Protein AF-A0A166LUN1-F1 (afdb_monomer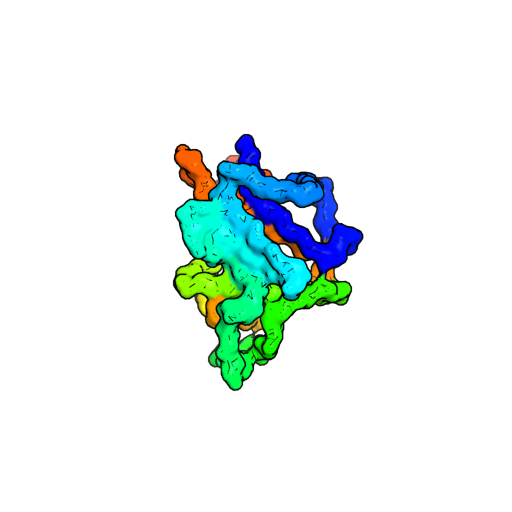_lite)

Secondary structure (DSSP, 8-state):
----PEEEE-S-TTSSPPPTTTS--PPPPTT-PPPTT-SEEEEEEETTEEEEEEESSS--EEEE--GGGS---SS----S-TTS-----S----EEETTEEEEEEE--TT------SS-B-TT-SS--SS-------------BT-S----BTTEEEEEESSS--EEEE-----TTT---HHHHHGGGSPPPPPPGGGGS------------

Organism: NCBI:txid1759441

Radius of gyration: 20.81 Å; chains: 1; bounding box: 64×57×52 Å

InterPro domains:
  IPR011013 Galactose mutarotase-like domain superfamily [SSF74650] (27-172)

Sequence (212 aa):
MSSRNTLVTFPPFDRGRALESLVPRPTPSKNSKLPSSADLEFNYQNAPVVFWITHEQGSDVLFDIRPANFPTYASPYVSSEVSSNNFAIPSQKPIFENLYLQLAAILQANESIFILGACISSSGLRLNSSYTMAMWTRDIGDPIDGTTPSRLDDVMQYRINGGTLDMYFYSGVTSGKGGTAITQYVSIGTPALPLYCSLVFHFYGATEPTRS

Foldseek 3Di:
DDLQKDKDWDDPPPPADDDCVVFPDDDDDPPDARPPPDQKHWAFDVVVGWIWIDGPVDPDTAKGQDPVPDDDDPDFDDDPDPPAPRPRDNDQDFDDDQQKTKHKIFADPPDWDADDAQAAEPVPRTDDQFADADRDDDPDDHDHSVPHGGHHGGMDMDIGGHDMDIDIDHPLDDVPDNGGSVNSVCVSPPDDDDDPVVVDDDDDDDDDPPDD

pLDDT: mean 71.3, std 14.42, range [31.05, 94.0]

Structure (mmCIF, N/CA/C/O backbone):
data_AF-A0A166LUN1-F1
#
_entry.id   AF-A0A166LUN1-F1
#
loop_
_atom_site.group_PDB
_atom_site.id
_atom_site.type_symbol
_atom_site.label_atom_id
_atom_site.label_alt_id
_atom_site.label_comp_id
_atom_site.label_asym_id
_atom_site.label_entity_id
_atom_site.label_seq_id
_atom_site.pdbx_PDB_ins_code
_atom_site.Cartn_x
_atom_site.Cartn_y
_atom_site.Cartn_z
_atom_site.occupancy
_atom_site.B_iso_or_equiv
_atom_site.auth_seq_id
_atom_site.auth_comp_id
_atom_site.auth_asym_id
_atom_site.auth_atom_id
_atom_site.pdbx_PDB_model_num
ATOM 1 N N . MET A 1 1 ? -9.237 19.353 9.148 1.00 31.05 1 MET A N 1
ATOM 2 C CA . MET A 1 1 ? -9.891 18.180 8.529 1.00 31.05 1 MET A CA 1
ATOM 3 C C . MET A 1 1 ? -9.282 16.952 9.175 1.00 31.05 1 MET A C 1
ATOM 5 O O . MET A 1 1 ? -8.099 16.733 8.985 1.00 31.05 1 MET A O 1
ATOM 9 N N . SER A 1 2 ? -10.025 16.236 10.019 1.00 31.14 2 SER A N 1
ATOM 10 C CA . SER A 1 2 ? -9.529 14.988 10.614 1.00 31.14 2 SER A CA 1
ATOM 11 C C . SER A 1 2 ? -9.707 13.881 9.576 1.00 31.14 2 SER A C 1
ATOM 13 O O . SER A 1 2 ? -10.849 13.559 9.242 1.00 31.14 2 SER A O 1
ATOM 15 N N . SER A 1 3 ? -8.615 13.392 8.982 1.00 39.28 3 SER A N 1
ATOM 16 C CA . SER A 1 3 ? -8.658 12.235 8.086 1.00 39.28 3 SER A CA 1
ATOM 17 C C . SER A 1 3 ? -8.896 10.983 8.934 1.00 39.28 3 SER A C 1
ATOM 19 O O . SER A 1 3 ? -8.127 10.645 9.834 1.00 39.28 3 SER A O 1
ATOM 21 N N . ARG A 1 4 ? -10.055 10.356 8.722 1.00 54.91 4 ARG A N 1
ATOM 22 C CA . ARG A 1 4 ? -10.541 9.199 9.482 1.00 54.91 4 ARG A CA 1
ATOM 23 C C . ARG A 1 4 ? -9.987 7.930 8.844 1.00 54.91 4 ARG A C 1
ATOM 25 O O . ARG A 1 4 ? -10.688 7.244 8.111 1.00 54.91 4 ARG A O 1
ATOM 32 N N . ASN A 1 5 ? -8.703 7.685 9.073 1.00 53.81 5 ASN A N 1
ATOM 33 C CA . ASN A 1 5 ? -7.976 6.576 8.464 1.00 53.81 5 ASN A CA 1
ATOM 34 C C . ASN A 1 5 ? -7.981 5.369 9.404 1.00 53.81 5 ASN A C 1
ATOM 36 O O . ASN A 1 5 ? -7.816 5.527 10.615 1.00 53.81 5 ASN A O 1
ATOM 40 N N . THR A 1 6 ? -8.094 4.167 8.843 1.00 56.56 6 THR A N 1
ATOM 41 C CA . THR A 1 6 ? -7.876 2.925 9.596 1.00 56.56 6 THR A CA 1
ATOM 42 C C . THR A 1 6 ? -6.417 2.519 9.450 1.00 56.56 6 THR A C 1
ATOM 44 O O . THR A 1 6 ? -5.973 2.293 8.325 1.00 56.56 6 THR A O 1
ATOM 47 N N . LEU A 1 7 ? -5.683 2.434 10.563 1.00 59.25 7 LEU A N 1
ATOM 48 C CA . LEU A 1 7 ? -4.324 1.891 10.609 1.00 59.25 7 LEU A CA 1
ATOM 49 C C . LEU A 1 7 ? -4.372 0.460 11.140 1.00 59.25 7 LEU A C 1
ATOM 51 O O . LEU A 1 7 ? -4.834 0.228 12.257 1.00 59.25 7 LEU A O 1
ATOM 55 N N . VAL A 1 8 ? -3.839 -0.478 10.362 1.00 60.78 8 VAL A N 1
ATOM 56 C CA . VAL A 1 8 ? -3.651 -1.867 10.785 1.00 60.78 8 VAL A CA 1
ATOM 57 C C . VAL A 1 8 ? -2.158 -2.165 10.804 1.00 60.78 8 VAL A C 1
ATOM 59 O O . VAL A 1 8 ? -1.482 -2.028 9.786 1.00 60.78 8 VAL A O 1
ATOM 62 N N . THR A 1 9 ? -1.652 -2.569 11.969 1.00 59.34 9 THR A N 1
ATOM 63 C CA . THR A 1 9 ? -0.256 -2.970 12.165 1.00 59.34 9 THR A CA 1
ATOM 64 C C . THR A 1 9 ? -0.186 -4.445 12.545 1.00 59.34 9 THR A C 1
ATOM 66 O O . THR A 1 9 ? -0.863 -4.871 13.483 1.00 59.34 9 THR A O 1
ATOM 69 N N . PHE A 1 10 ? 0.748 -5.176 11.931 1.00 60.19 10 PHE A N 1
ATOM 70 C CA . PHE A 1 10 ? 1.119 -6.537 12.335 1.00 60.19 10 PHE A CA 1
ATOM 71 C C . PHE A 1 10 ? 2.511 -6.606 12.999 1.00 60.19 10 PHE A C 1
ATOM 73 O O . PHE A 1 10 ? 3.396 -5.834 12.631 1.00 60.19 10 PHE A O 1
ATOM 80 N N . PRO A 1 11 ? 2.740 -7.519 13.965 1.00 54.25 11 PRO A N 1
ATOM 81 C CA . PRO A 1 11 ? 4.072 -7.788 14.516 1.00 54.25 11 PRO A CA 1
ATOM 82 C C . PRO A 1 11 ? 5.066 -8.292 13.447 1.00 54.25 11 PRO A C 1
ATOM 84 O O . PRO A 1 11 ? 4.632 -8.885 12.460 1.00 54.25 11 PRO A O 1
ATOM 87 N N . PRO A 1 12 ? 6.394 -8.151 13.665 1.00 50.19 12 PRO A N 1
ATOM 88 C CA . PRO A 1 12 ? 7.049 -7.637 14.871 1.00 50.19 12 PRO A CA 1
ATOM 89 C C . PRO A 1 12 ? 7.058 -6.100 14.938 1.00 50.19 12 PRO A C 1
ATOM 91 O O . PRO A 1 12 ? 7.379 -5.408 13.976 1.00 50.19 12 PRO A O 1
ATOM 94 N N . PHE A 1 13 ? 6.697 -5.575 16.112 1.00 54.12 13 PHE A N 1
ATOM 95 C CA . PHE A 1 13 ? 6.274 -4.183 16.300 1.00 54.12 13 PHE A CA 1
ATOM 96 C C . PHE A 1 13 ? 7.398 -3.129 16.324 1.00 54.12 13 PHE A C 1
ATOM 98 O O . PHE A 1 13 ? 7.079 -1.950 16.196 1.00 54.12 13 PHE A O 1
ATOM 105 N N . ASP A 1 14 ? 8.674 -3.529 16.412 1.00 53.69 14 ASP A N 1
ATOM 106 C CA . ASP A 1 14 ? 9.783 -2.609 16.748 1.00 53.69 14 ASP A CA 1
ATOM 107 C C . ASP A 1 14 ? 11.019 -2.679 15.833 1.00 53.69 14 ASP A C 1
ATOM 109 O O . ASP A 1 14 ? 12.048 -2.075 16.133 1.00 53.69 14 ASP A O 1
ATOM 113 N N . ARG A 1 15 ? 10.978 -3.401 14.705 1.00 56.44 15 ARG A N 1
ATOM 114 C CA . ARG A 1 15 ? 12.134 -3.468 13.790 1.00 56.44 15 ARG A CA 1
ATOM 115 C C . ARG A 1 15 ? 11.791 -2.926 12.409 1.00 56.44 15 ARG A C 1
ATOM 117 O O . ARG A 1 15 ? 11.086 -3.569 11.645 1.00 56.44 15 ARG A O 1
ATOM 124 N N . GLY A 1 16 ? 12.350 -1.759 12.084 1.00 61.50 16 GLY A N 1
ATOM 125 C CA . GLY A 1 16 ? 12.339 -1.205 10.726 1.00 61.50 16 GLY A CA 1
ATOM 126 C C . GLY A 1 16 ? 11.109 -0.376 10.347 1.00 61.50 16 GLY A C 1
ATOM 127 O O . GLY A 1 16 ? 10.854 -0.207 9.157 1.00 61.50 16 GLY A O 1
ATOM 128 N N . ARG A 1 17 ? 10.348 0.158 11.313 1.00 73.06 17 ARG A N 1
ATOM 129 C CA . ARG A 1 17 ? 9.345 1.194 11.013 1.00 73.06 17 ARG A CA 1
ATOM 130 C C . ARG A 1 17 ? 10.014 2.480 10.529 1.00 73.06 17 ARG A C 1
ATOM 132 O O . ARG A 1 17 ? 11.078 2.855 11.022 1.00 73.06 17 ARG A O 1
ATOM 139 N N . ALA A 1 18 ? 9.351 3.174 9.605 1.00 74.12 18 ALA A N 1
ATOM 140 C CA . ALA A 1 18 ? 9.746 4.521 9.207 1.00 74.12 18 ALA A CA 1
ATOM 141 C C . ALA A 1 18 ? 9.726 5.464 10.422 1.00 74.12 18 ALA A C 1
ATOM 143 O O . ALA A 1 18 ? 8.834 5.376 11.266 1.00 74.12 18 ALA A O 1
ATOM 144 N N . LEU A 1 19 ? 10.717 6.354 10.503 1.00 78.88 19 LEU A N 1
ATOM 145 C CA . LEU A 1 19 ? 10.815 7.325 11.590 1.00 78.88 19 LEU A CA 1
ATOM 146 C C . LEU A 1 19 ? 9.673 8.341 11.509 1.00 78.88 19 LEU A C 1
ATOM 148 O O . LEU A 1 19 ? 9.435 8.932 10.456 1.00 78.88 19 LEU A O 1
ATOM 152 N N . GLU A 1 20 ? 9.046 8.608 12.652 1.00 79.38 20 GLU A N 1
ATOM 153 C CA . GLU A 1 20 ? 7.950 9.576 12.797 1.00 79.38 20 GLU A CA 1
ATOM 154 C C . GLU A 1 20 ? 8.349 10.997 12.361 1.00 79.38 20 GLU A C 1
ATOM 156 O O . GLU A 1 20 ? 7.537 11.756 11.844 1.00 79.38 20 GLU A O 1
ATOM 161 N N . SER A 1 21 ? 9.629 11.353 12.517 1.00 82.62 21 SER A N 1
ATOM 162 C CA . SER A 1 21 ? 10.168 12.640 12.062 1.00 82.62 21 SER A CA 1
ATOM 163 C C . SER A 1 21 ? 10.226 12.780 10.540 1.00 82.62 21 SER A C 1
ATOM 165 O O . SER A 1 21 ? 10.235 13.900 10.038 1.00 82.62 21 SER A O 1
ATOM 167 N N . LEU A 1 22 ? 10.298 11.664 9.810 1.00 81.62 22 LEU A N 1
ATOM 168 C CA . LEU A 1 22 ? 10.353 11.644 8.348 1.00 81.62 22 LEU A CA 1
ATOM 169 C C . LEU A 1 22 ? 8.965 11.466 7.738 1.00 81.62 22 LEU A C 1
ATOM 171 O O . LEU A 1 22 ? 8.679 12.029 6.685 1.00 81.62 22 LEU A O 1
ATOM 175 N N . VAL A 1 23 ? 8.110 10.682 8.395 1.00 79.44 23 VAL A N 1
ATOM 176 C CA . VAL A 1 23 ? 6.733 10.437 7.968 1.00 79.44 23 VAL A CA 1
ATOM 177 C C . VAL A 1 23 ? 5.823 10.586 9.188 1.00 79.44 23 VAL A C 1
ATOM 179 O O . VAL A 1 23 ? 5.576 9.588 9.866 1.00 79.44 23 VAL A O 1
ATOM 182 N N . PRO A 1 24 ? 5.334 11.808 9.478 1.00 74.75 24 PRO A N 1
ATOM 183 C CA . PRO A 1 24 ? 4.389 12.039 10.563 1.00 74.75 24 PRO A CA 1
ATOM 184 C C . PRO A 1 24 ? 3.104 11.240 10.340 1.00 74.75 24 PRO A C 1
ATOM 186 O O . PRO A 1 24 ? 2.529 11.249 9.248 1.00 74.75 24 PRO A O 1
ATOM 189 N N . ARG A 1 25 ? 2.643 10.533 11.368 1.00 72.94 25 ARG A N 1
ATOM 190 C CA . ARG A 1 25 ? 1.538 9.579 11.309 1.00 72.94 25 ARG A CA 1
ATOM 191 C C . ARG A 1 25 ? 0.623 9.725 12.526 1.00 72.94 25 ARG A C 1
ATOM 193 O O . ARG A 1 25 ? 1.041 10.138 13.605 1.00 72.94 25 ARG A O 1
ATOM 200 N N . PRO A 1 26 ? -0.660 9.350 12.396 1.00 67.62 26 PRO A N 1
ATOM 201 C CA . PRO A 1 26 ? -1.532 9.241 13.556 1.00 67.62 26 PRO A CA 1
ATOM 202 C C . PRO A 1 26 ? -0.956 8.240 14.562 1.00 67.62 26 PRO A C 1
ATOM 204 O O . PRO A 1 26 ? -0.641 7.104 14.203 1.00 67.62 26 PRO A O 1
ATOM 207 N N . THR A 1 27 ? -0.837 8.648 15.825 1.00 65.00 27 THR A N 1
ATOM 208 C CA . THR A 1 27 ? -0.346 7.766 16.885 1.00 65.00 27 THR A CA 1
ATOM 209 C C . THR A 1 27 ? -1.332 6.609 17.084 1.00 65.00 27 THR A C 1
ATOM 211 O O . THR A 1 27 ? -2.522 6.868 17.308 1.00 65.00 27 THR A O 1
ATOM 214 N N . PRO A 1 28 ? -0.886 5.339 17.028 1.00 58.41 28 PRO A N 1
ATOM 215 C CA . PRO A 1 28 ? -1.768 4.204 17.257 1.00 58.41 28 PRO A CA 1
ATOM 216 C C . PRO A 1 28 ? -2.355 4.286 18.667 1.00 58.41 28 PRO A C 1
ATOM 218 O O . PRO A 1 28 ? -1.625 4.289 19.659 1.00 58.41 28 PRO A O 1
ATOM 221 N N . SER A 1 29 ? -3.679 4.340 18.782 1.00 57.50 29 SER A N 1
ATOM 222 C CA . SER A 1 29 ? -4.347 4.145 20.070 1.00 57.50 29 SER A CA 1
ATOM 223 C C . SER A 1 29 ? -4.600 2.653 20.261 1.00 57.50 29 SER A C 1
ATOM 225 O O . SER A 1 29 ? -5.089 1.976 19.358 1.00 57.50 29 SER A O 1
ATOM 227 N N . LYS A 1 30 ? -4.244 2.113 21.433 1.00 53.88 30 LYS A N 1
ATOM 228 C CA . LYS A 1 30 ? -4.520 0.707 21.754 1.00 53.88 30 LYS A CA 1
ATOM 229 C C . LYS A 1 30 ? -6.030 0.464 21.665 1.00 53.88 30 LYS A C 1
ATOM 231 O O . LYS A 1 30 ? -6.786 1.087 22.405 1.00 53.88 30 LYS A O 1
ATOM 236 N N . ASN A 1 31 ? -6.443 -0.461 20.798 1.00 54.41 31 ASN A N 1
ATOM 237 C CA . ASN A 1 31 ? -7.827 -0.929 20.654 1.00 54.41 31 ASN A CA 1
ATOM 238 C C . ASN A 1 31 ? -8.854 0.165 20.317 1.00 54.41 31 ASN A C 1
ATOM 240 O O . ASN A 1 31 ? -10.011 0.068 20.737 1.00 54.41 31 ASN A O 1
ATOM 244 N N . SER A 1 32 ? -8.469 1.208 19.580 1.00 58.72 32 SER A N 1
ATOM 245 C CA . SER A 1 32 ? -9.458 2.166 19.093 1.00 58.72 32 SER A CA 1
ATOM 246 C C . SER A 1 32 ? -10.363 1.497 18.070 1.00 58.72 32 SER A C 1
ATOM 248 O O . SER A 1 32 ? -9.955 1.136 16.968 1.00 58.72 32 SER A O 1
ATOM 250 N N . LYS A 1 33 ? -11.633 1.334 18.443 1.00 62.44 33 LYS A N 1
ATOM 251 C CA . LYS A 1 33 ? -12.682 1.144 17.450 1.00 62.44 33 LYS A CA 1
ATOM 252 C C . LYS A 1 33 ? -12.699 2.369 16.543 1.00 62.44 33 LYS A C 1
ATOM 254 O O . LYS A 1 33 ? -12.479 3.491 17.012 1.00 62.44 33 LYS A O 1
ATOM 259 N N . LEU A 1 34 ? -12.981 2.148 15.262 1.00 69.00 34 LEU A N 1
ATOM 260 C CA . LEU A 1 34 ? -13.286 3.248 14.361 1.00 69.00 34 LEU A CA 1
ATOM 261 C C . LEU A 1 34 ? -14.445 4.069 14.949 1.00 69.00 34 LEU A C 1
ATOM 263 O O . LEU A 1 34 ? -15.323 3.507 15.614 1.00 69.00 34 LEU A O 1
ATOM 267 N N . PRO A 1 35 ? -14.435 5.403 14.784 1.00 69.88 35 PRO A N 1
ATOM 268 C CA . PRO A 1 35 ? -15.545 6.223 15.245 1.00 69.88 35 PRO A CA 1
ATOM 269 C C . PRO A 1 35 ? -16.835 5.759 14.560 1.00 69.88 35 PRO A C 1
ATOM 271 O O . PRO A 1 35 ? -16.798 5.375 13.397 1.00 69.88 35 PRO A O 1
ATOM 274 N N . SER A 1 36 ? -17.983 5.883 15.232 1.00 68.75 36 SER A N 1
ATOM 275 C CA . SER A 1 36 ? -19.324 5.498 14.733 1.00 68.75 36 SER A CA 1
ATOM 276 C C . SER A 1 36 ? -19.839 6.328 13.541 1.00 68.75 36 SER A C 1
ATOM 278 O O . SER A 1 36 ? -21.034 6.480 13.340 1.00 68.75 36 SER A O 1
ATOM 280 N N . SER A 1 37 ? -18.938 7.022 12.862 1.00 72.69 37 SER A N 1
ATOM 281 C CA . SER A 1 37 ? -19.187 7.866 11.697 1.00 72.69 37 SER A CA 1
ATOM 282 C C . SER A 1 37 ? -18.148 7.583 10.607 1.00 72.69 37 SER A C 1
ATOM 284 O O . SER A 1 37 ? -17.881 8.440 9.764 1.00 72.69 37 SER A O 1
ATOM 286 N N . ALA A 1 38 ? -17.449 6.453 10.715 1.00 75.62 38 ALA A N 1
ATOM 287 C CA . ALA A 1 38 ? -16.502 5.986 9.726 1.00 75.62 38 ALA A CA 1
ATOM 288 C C . ALA A 1 38 ? -17.255 5.134 8.711 1.00 75.62 38 ALA A C 1
ATOM 290 O O . ALA A 1 38 ? -17.875 4.152 9.086 1.00 75.62 38 ALA A O 1
ATOM 291 N N . ASP A 1 39 ? -17.099 5.447 7.427 1.00 81.38 39 ASP A N 1
ATOM 292 C CA . ASP A 1 39 ? -17.749 4.693 6.349 1.00 81.38 39 ASP A CA 1
ATOM 293 C C . ASP A 1 39 ? -17.150 3.287 6.140 1.00 81.38 39 ASP A C 1
ATOM 295 O O . ASP A 1 39 ? -17.559 2.585 5.215 1.00 81.38 39 ASP A O 1
ATOM 299 N N . LEU A 1 40 ? -16.155 2.899 6.946 1.00 85.31 40 LEU A N 1
ATOM 300 C CA . LEU A 1 40 ? -15.445 1.625 6.892 1.00 85.31 40 LEU A CA 1
ATOM 301 C C . LEU A 1 40 ? -15.595 0.880 8.213 1.00 85.31 40 LEU A C 1
ATOM 303 O O . LEU A 1 40 ? -15.526 1.480 9.286 1.00 85.31 40 LEU A O 1
ATOM 307 N N . GLU A 1 41 ? -15.665 -0.441 8.123 1.00 85.25 41 GLU A N 1
ATOM 308 C CA . GLU A 1 41 ? -15.647 -1.343 9.264 1.00 85.25 41 GLU A CA 1
ATOM 309 C C . GLU A 1 41 ? -14.440 -2.285 9.176 1.00 85.25 41 GLU A C 1
ATOM 311 O O . GLU A 1 41 ? -14.170 -2.909 8.145 1.00 85.25 41 GLU A O 1
ATOM 316 N N . PHE A 1 42 ? -13.691 -2.371 10.278 1.00 86.06 42 PHE A N 1
ATOM 317 C CA . PHE A 1 42 ? -12.565 -3.287 10.426 1.00 86.06 42 PHE A CA 1
ATOM 318 C C . PHE A 1 42 ? -13.016 -4.545 11.160 1.00 86.06 42 PHE A C 1
ATOM 320 O O . PHE A 1 42 ? -13.420 -4.485 12.323 1.00 86.06 42 PHE A O 1
ATOM 327 N N . ASN A 1 43 ? -12.872 -5.688 10.500 1.00 87.50 43 ASN A N 1
ATOM 328 C CA . ASN A 1 43 ? -13.213 -6.988 11.048 1.00 87.50 43 ASN A CA 1
ATOM 329 C C . ASN A 1 43 ? -11.956 -7.838 11.231 1.00 87.50 43 ASN A C 1
ATOM 331 O O . ASN A 1 43 ? -11.069 -7.827 10.380 1.00 87.50 43 ASN A O 1
ATOM 335 N N . TYR A 1 44 ? -11.883 -8.606 12.318 1.00 87.12 44 TYR A N 1
ATOM 336 C CA . TYR A 1 44 ? -10.699 -9.389 12.665 1.00 87.12 44 TYR A CA 1
ATOM 337 C C . TYR A 1 44 ? -11.043 -10.669 13.424 1.00 87.12 44 TYR A C 1
ATOM 339 O O . TYR A 1 44 ? -11.934 -10.692 14.273 1.00 87.12 44 TYR A O 1
ATOM 347 N N . GLN A 1 45 ? -10.264 -11.715 13.165 1.00 86.81 45 GLN A N 1
ATOM 348 C CA . GLN A 1 45 ? -10.270 -12.971 13.901 1.00 86.81 45 GLN A CA 1
ATOM 349 C C . GLN A 1 45 ? -8.825 -13.364 14.237 1.00 86.81 45 GLN A C 1
ATOM 351 O O . GLN A 1 45 ? -7.926 -13.244 13.410 1.00 86.81 45 GLN A O 1
ATOM 356 N N . ASN A 1 46 ? -8.600 -13.827 15.471 1.00 80.44 46 ASN A N 1
ATOM 357 C CA . ASN A 1 46 ? -7.258 -14.123 15.989 1.00 80.44 46 ASN A CA 1
ATOM 358 C C . ASN A 1 46 ? -6.787 -15.566 15.708 1.00 80.44 46 ASN A C 1
ATOM 360 O O . ASN A 1 46 ? -5.593 -15.844 15.709 1.00 80.44 46 ASN A O 1
ATOM 364 N N . ALA A 1 47 ? -7.707 -16.504 15.464 1.00 82.88 47 ALA A N 1
ATOM 365 C CA . ALA A 1 47 ? -7.379 -17.916 15.258 1.00 82.88 47 ALA A CA 1
ATOM 366 C C . ALA A 1 47 ? -8.250 -18.541 14.148 1.00 82.88 47 ALA A C 1
ATOM 368 O O . ALA A 1 47 ? -9.396 -18.906 14.423 1.00 82.88 47 ALA A O 1
ATOM 369 N N . PRO A 1 48 ? -7.746 -18.675 12.903 1.00 82.56 48 PRO A N 1
ATOM 370 C CA . PRO A 1 48 ? -6.475 -18.135 12.396 1.00 82.56 48 PRO A CA 1
ATOM 371 C C . PRO A 1 48 ? -6.473 -16.598 12.349 1.00 82.56 48 PRO A C 1
ATOM 373 O O . PRO A 1 48 ? -7.538 -15.987 12.356 1.00 82.56 48 PRO A O 1
ATOM 376 N N . VAL A 1 49 ? -5.284 -15.987 12.285 1.00 81.44 49 VAL A N 1
ATOM 377 C CA . VAL A 1 49 ? -5.127 -14.531 12.121 1.00 81.44 49 VAL A CA 1
ATOM 378 C C . VAL A 1 49 ? -5.610 -14.129 10.729 1.00 81.44 49 VAL A C 1
ATOM 380 O O . VAL A 1 49 ? -4.920 -14.363 9.738 1.00 81.44 49 VAL A O 1
ATOM 383 N N . VAL A 1 50 ? -6.798 -13.534 10.659 1.00 87.75 50 VAL A N 1
ATOM 384 C CA . VAL A 1 50 ? -7.403 -13.004 9.430 1.00 87.75 50 VAL A CA 1
ATOM 385 C C . VAL A 1 50 ? -8.118 -11.688 9.725 1.00 87.75 50 VAL A C 1
ATOM 387 O O . VAL A 1 50 ? -8.578 -11.460 10.843 1.00 87.75 50 VAL A O 1
ATOM 390 N N . PHE A 1 51 ? -8.223 -10.815 8.727 1.00 88.69 51 PHE A N 1
ATOM 391 C CA . PHE A 1 51 ? -8.989 -9.575 8.820 1.00 88.69 51 PHE A CA 1
ATOM 392 C C . PHE A 1 51 ? -9.624 -9.227 7.475 1.00 88.69 51 PHE A C 1
ATOM 394 O O . PHE A 1 51 ? -9.222 -9.742 6.431 1.00 88.69 51 PHE A O 1
ATOM 401 N N . TRP A 1 52 ? -10.638 -8.377 7.500 1.00 90.69 52 TRP A N 1
ATOM 402 C CA . TRP A 1 52 ? -11.252 -7.856 6.287 1.00 90.69 52 TRP A CA 1
ATOM 403 C C . TRP A 1 52 ? -11.853 -6.476 6.542 1.00 90.69 52 TRP A C 1
ATOM 405 O O . TRP A 1 52 ? -12.163 -6.116 7.681 1.00 90.69 52 TRP A O 1
ATOM 415 N N . ILE A 1 53 ? -11.982 -5.697 5.473 1.00 89.19 53 ILE A N 1
ATOM 416 C CA . ILE A 1 53 ? -12.538 -4.345 5.491 1.00 89.19 53 ILE A CA 1
ATOM 417 C C . ILE A 1 53 ? -13.837 -4.347 4.699 1.00 89.19 53 ILE A C 1
ATOM 419 O O . ILE A 1 53 ? -13.859 -4.805 3.556 1.00 89.19 53 ILE A O 1
ATOM 423 N N . THR A 1 54 ? -14.898 -3.812 5.288 1.00 87.56 54 THR A N 1
ATOM 424 C CA . THR A 1 54 ? -16.193 -3.608 4.628 1.00 87.56 54 THR A CA 1
ATOM 425 C C . THR A 1 54 ? -16.574 -2.137 4.637 1.00 87.56 54 THR A C 1
ATOM 427 O O . THR A 1 54 ? -16.051 -1.353 5.432 1.00 87.56 54 THR A O 1
ATOM 430 N N . HIS A 1 55 ? -17.492 -1.752 3.754 1.00 82.62 55 HIS A N 1
ATOM 431 C CA . HIS A 1 55 ? -18.206 -0.488 3.914 1.00 82.62 55 HIS A CA 1
ATOM 432 C C . HIS A 1 55 ? -19.188 -0.576 5.099 1.00 82.62 55 HIS A C 1
ATOM 434 O O . HIS A 1 55 ? -19.795 -1.614 5.322 1.00 82.62 55 HIS A O 1
ATOM 440 N N . GLU A 1 56 ? -19.383 0.512 5.850 1.00 73.75 56 GLU A N 1
ATOM 441 C CA . GLU A 1 56 ? -20.362 0.560 6.956 1.00 73.75 56 GLU A CA 1
ATOM 442 C C . GLU A 1 56 ? -21.810 0.488 6.428 1.00 73.75 56 GLU A C 1
ATOM 444 O O . GLU A 1 56 ? -22.672 -0.151 7.025 1.00 73.75 56 GLU A O 1
ATOM 449 N N . GLN A 1 57 ? -22.085 1.130 5.284 1.00 66.25 57 GLN A N 1
ATOM 450 C CA . GLN A 1 57 ? -23.432 1.216 4.697 1.00 66.25 57 GLN A CA 1
ATOM 451 C C . GLN A 1 57 ? -23.745 0.127 3.660 1.00 66.25 57 GLN A C 1
ATOM 453 O O . GLN A 1 57 ? -24.876 0.053 3.180 1.00 66.25 57 GLN A O 1
ATOM 458 N N . GLY A 1 58 ? -22.768 -0.704 3.292 1.00 64.75 58 GLY A N 1
ATOM 459 C CA . GLY A 1 58 ? -22.902 -1.707 2.237 1.00 64.75 58 GLY A CA 1
ATOM 460 C C . GLY A 1 58 ? -22.254 -3.025 2.636 1.00 64.75 58 GLY A C 1
ATOM 461 O O . GLY A 1 58 ? -21.267 -3.044 3.357 1.00 64.75 58 GLY A O 1
ATOM 462 N N . SER A 1 59 ? -22.780 -4.143 2.139 1.00 68.88 59 SER A N 1
ATOM 463 C CA . SER A 1 59 ? -22.203 -5.477 2.369 1.00 68.88 59 SER A CA 1
ATOM 464 C C . SER A 1 59 ? -20.905 -5.738 1.589 1.00 68.88 59 SER A C 1
ATOM 466 O O . SER A 1 59 ? -20.416 -6.867 1.573 1.00 68.88 59 SER A O 1
ATOM 468 N N . ASP A 1 60 ? -20.365 -4.724 0.914 1.00 82.62 60 ASP A N 1
ATOM 469 C CA . ASP A 1 60 ? -19.233 -4.864 0.009 1.00 82.62 60 ASP A CA 1
ATOM 470 C C . ASP A 1 60 ? -17.925 -4.992 0.792 1.00 82.62 60 ASP A C 1
ATOM 472 O O . ASP A 1 60 ? -17.601 -4.179 1.665 1.00 82.62 60 ASP A O 1
ATOM 476 N N . VAL A 1 61 ? -17.160 -6.031 0.461 1.00 87.44 61 VAL A N 1
ATOM 477 C CA . VAL A 1 61 ? -15.866 -6.327 1.079 1.00 87.44 61 VAL A CA 1
ATOM 478 C C . VAL A 1 61 ? -14.763 -5.719 0.222 1.00 87.44 61 VAL A C 1
ATOM 480 O O . VAL A 1 61 ? -14.539 -6.164 -0.896 1.00 87.44 61 VAL A O 1
ATOM 483 N N . LEU A 1 62 ? -14.073 -4.710 0.745 1.00 85.81 62 LEU A N 1
ATOM 484 C CA . LEU A 1 62 ? -13.049 -3.946 0.019 1.00 85.81 62 LEU A CA 1
ATOM 485 C C . LEU A 1 62 ? -11.654 -4.572 0.109 1.00 85.81 62 LEU A C 1
ATOM 487 O O . LEU A 1 62 ? -10.773 -4.275 -0.691 1.00 85.81 62 LEU A O 1
ATOM 491 N N . PHE A 1 63 ? -11.419 -5.377 1.143 1.00 88.62 63 PHE A N 1
ATOM 492 C CA . PHE A 1 63 ? -10.150 -6.054 1.361 1.00 88.62 63 PHE A CA 1
ATOM 493 C C . PHE A 1 63 ? -10.401 -7.300 2.195 1.00 88.62 63 PHE A C 1
ATOM 495 O O . PHE A 1 63 ? -10.957 -7.192 3.286 1.00 88.62 63 PHE A O 1
ATOM 502 N N . ASP A 1 64 ? -9.999 -8.471 1.710 1.00 88.88 64 ASP A N 1
ATOM 503 C CA . ASP A 1 64 ? -10.270 -9.740 2.386 1.00 88.88 64 ASP A CA 1
ATOM 504 C C . ASP A 1 64 ? -9.064 -10.670 2.333 1.00 88.88 64 ASP A C 1
ATOM 506 O O . ASP A 1 64 ? -8.587 -11.003 1.250 1.00 88.88 64 ASP A O 1
ATOM 510 N N . ILE A 1 65 ? -8.595 -11.118 3.500 1.00 88.06 65 ILE A N 1
ATOM 511 C CA . ILE A 1 65 ? -7.498 -12.089 3.606 1.00 88.06 65 ILE A CA 1
ATOM 512 C C . ILE A 1 65 ? -7.958 -13.463 4.114 1.00 88.06 65 ILE A C 1
ATOM 514 O O . ILE A 1 65 ? -7.132 -14.278 4.531 1.00 88.06 65 ILE A O 1
ATOM 518 N N . ARG A 1 66 ? -9.268 -13.740 4.139 1.00 88.12 66 ARG A N 1
ATOM 519 C CA . ARG A 1 66 ? -9.811 -15.021 4.614 1.00 88.12 66 ARG A CA 1
ATOM 520 C C . ARG A 1 66 ? -9.479 -16.153 3.630 1.00 88.12 66 ARG A C 1
ATOM 522 O O . ARG A 1 66 ? -9.969 -16.129 2.503 1.00 88.12 66 ARG A O 1
ATOM 529 N N . PRO A 1 67 ? -8.747 -17.206 4.059 1.00 81.50 67 PRO A N 1
ATOM 530 C CA . PRO A 1 67 ? -8.328 -18.317 3.196 1.00 81.50 67 PRO A CA 1
ATOM 531 C C . PRO A 1 67 ? -9.470 -19.009 2.442 1.00 81.50 67 PRO A C 1
ATOM 533 O O . PRO A 1 67 ? -9.278 -19.456 1.319 1.00 81.50 67 PRO A O 1
ATOM 536 N N . ALA A 1 68 ? -10.654 -19.092 3.056 1.00 82.38 68 ALA A N 1
ATOM 537 C CA . ALA A 1 68 ? -11.819 -19.768 2.484 1.00 82.38 68 ALA A CA 1
ATOM 538 C C . ALA A 1 68 ? -12.389 -19.074 1.237 1.00 82.38 68 ALA A C 1
ATOM 540 O O . ALA A 1 68 ? -13.091 -19.716 0.463 1.00 82.38 68 ALA A O 1
ATOM 541 N N . ASN A 1 69 ? -12.097 -17.785 1.055 1.00 82.50 69 ASN A N 1
ATOM 542 C CA . ASN A 1 69 ? -12.641 -16.987 -0.039 1.00 82.50 69 ASN A CA 1
ATOM 543 C C . ASN A 1 69 ? -11.682 -16.902 -1.233 1.00 82.50 69 ASN A C 1
ATOM 545 O O . ASN A 1 69 ? -12.051 -16.360 -2.272 1.00 82.50 69 ASN A O 1
ATOM 549 N N . PHE A 1 70 ? -10.451 -17.407 -1.103 1.00 78.56 70 PHE A N 1
ATOM 550 C CA . PHE A 1 70 ? -9.515 -17.369 -2.216 1.00 78.56 70 PHE A CA 1
ATOM 551 C C . PHE A 1 70 ? -9.883 -18.398 -3.289 1.00 78.56 70 PHE A C 1
ATOM 553 O O . PHE A 1 70 ? -10.297 -19.514 -2.957 1.00 78.56 70 PHE A O 1
ATOM 560 N N . PRO A 1 71 ? -9.643 -18.082 -4.573 1.00 71.50 71 PRO A N 1
ATOM 561 C CA . PRO A 1 71 ? -9.758 -19.064 -5.637 1.00 71.50 71 PRO A CA 1
ATOM 562 C C . PRO A 1 71 ? -8.809 -20.243 -5.386 1.00 71.50 71 PRO A C 1
ATOM 564 O O . PRO A 1 71 ? -7.599 -20.064 -5.211 1.00 71.50 71 PRO A O 1
ATOM 567 N N . THR A 1 72 ? -9.346 -21.464 -5.382 1.00 64.69 72 THR A N 1
ATOM 568 C CA . THR A 1 72 ? -8.541 -22.689 -5.354 1.00 64.69 72 THR A CA 1
ATOM 569 C C . THR A 1 72 ? -8.121 -23.056 -6.769 1.00 64.69 72 THR A C 1
ATOM 571 O O . THR A 1 72 ? -8.951 -23.450 -7.588 1.00 64.69 72 THR A O 1
ATOM 574 N N . TYR A 1 73 ? -6.825 -22.969 -7.053 1.00 59.75 73 TYR A N 1
ATOM 575 C CA . TYR A 1 73 ? -6.273 -23.377 -8.340 1.00 59.75 73 TYR A CA 1
ATOM 576 C C . TYR A 1 73 ? -5.900 -24.864 -8.306 1.00 59.75 73 TYR A C 1
ATOM 578 O O . TYR A 1 73 ? -5.051 -25.282 -7.521 1.00 59.75 73 TYR A O 1
ATOM 586 N N . ALA A 1 74 ? -6.526 -25.674 -9.167 1.00 51.00 74 ALA A N 1
ATOM 587 C CA . ALA A 1 74 ? -6.229 -27.108 -9.291 1.00 51.00 74 ALA A CA 1
ATOM 588 C C . ALA A 1 74 ? -4.853 -27.389 -9.927 1.00 51.00 74 ALA A C 1
ATOM 590 O O . ALA A 1 74 ? -4.356 -28.513 -9.896 1.00 51.00 74 ALA A O 1
ATOM 591 N N . SER A 1 75 ? -4.232 -26.379 -10.536 1.00 51.84 75 SER A N 1
ATOM 592 C CA . SER A 1 75 ? -2.904 -26.449 -11.141 1.00 51.84 75 SER A CA 1
ATOM 593 C C . SER A 1 75 ? -2.166 -25.129 -10.913 1.00 51.84 75 SER A C 1
ATOM 595 O O . SER A 1 75 ? -2.817 -24.087 -10.828 1.00 51.84 75 SER A O 1
ATOM 597 N N . PRO A 1 76 ? -0.827 -25.150 -10.789 1.00 54.00 76 PRO A N 1
ATOM 598 C CA . PRO A 1 76 ? -0.029 -23.934 -10.686 1.00 54.00 76 PRO A CA 1
ATOM 599 C C . PRO A 1 76 ? -0.362 -22.979 -11.840 1.00 54.00 76 PRO A C 1
ATOM 601 O O . PRO A 1 76 ? -0.379 -23.403 -12.992 1.00 54.00 76 PRO A O 1
ATOM 604 N N . TYR A 1 77 ? -0.642 -21.706 -11.539 1.00 51.69 77 TYR A N 1
ATOM 605 C CA . TYR A 1 77 ? -0.885 -20.702 -12.576 1.00 51.69 77 TYR A CA 1
ATOM 606 C C . TYR A 1 77 ? 0.376 -20.515 -13.420 1.00 51.69 77 TYR A C 1
ATOM 608 O O . TYR A 1 77 ? 1.440 -20.156 -12.906 1.00 51.69 77 TYR A O 1
ATOM 616 N N . VAL A 1 78 ? 0.242 -20.780 -14.715 1.00 49.22 78 VAL A N 1
ATOM 617 C CA . VAL A 1 78 ? 1.284 -20.593 -15.719 1.00 49.22 78 VAL A CA 1
ATOM 618 C C . VAL A 1 78 ? 0.862 -19.371 -16.523 1.00 49.22 78 VAL A C 1
ATOM 620 O O . VAL A 1 78 ? -0.045 -19.468 -17.346 1.00 49.22 78 VAL A O 1
ATOM 623 N N . SER A 1 79 ? 1.469 -18.212 -16.263 1.00 49.00 79 SER A N 1
ATOM 624 C CA . SER A 1 79 ? 1.261 -17.048 -17.122 1.00 49.00 79 SER A CA 1
ATOM 625 C C . SER A 1 79 ? 1.800 -17.367 -18.524 1.00 49.00 79 SER A C 1
ATOM 627 O O . SER A 1 79 ? 2.831 -18.034 -18.673 1.00 49.00 79 SER A O 1
ATOM 629 N N . SER A 1 80 ? 1.086 -16.917 -19.556 1.00 45.59 80 SER A N 1
ATOM 630 C CA . SER A 1 80 ? 1.466 -17.084 -20.962 1.00 45.59 80 SER A CA 1
ATOM 631 C C . SER A 1 80 ? 2.567 -16.116 -21.416 1.00 45.59 80 SER A C 1
ATOM 633 O O . SER A 1 80 ? 2.943 -16.137 -22.587 1.00 45.59 80 SER A O 1
ATOM 635 N N . GLU A 1 81 ? 3.079 -15.253 -20.531 1.00 45.81 81 GLU A N 1
ATOM 636 C CA . GLU A 1 81 ? 4.089 -14.261 -20.891 1.00 45.81 81 GLU A CA 1
ATOM 637 C C . GLU A 1 81 ? 5.511 -14.812 -20.745 1.00 45.81 81 GLU A C 1
ATOM 639 O O . GLU A 1 81 ? 5.995 -15.109 -19.652 1.00 45.81 81 GLU A O 1
ATOM 644 N N . VAL A 1 82 ? 6.196 -14.902 -21.887 1.00 39.28 82 VAL A N 1
ATOM 645 C CA . VAL A 1 82 ? 7.509 -15.539 -22.104 1.00 39.28 82 VAL A CA 1
ATOM 646 C C . VAL A 1 82 ? 8.664 -14.866 -21.330 1.00 39.28 82 VAL A C 1
ATOM 648 O O . VAL A 1 82 ? 9.776 -15.386 -21.305 1.00 39.28 82 VAL A O 1
ATOM 651 N N . SER A 1 83 ? 8.425 -13.729 -20.669 1.00 45.97 83 SER A N 1
ATOM 652 C CA . SER A 1 83 ? 9.397 -13.023 -19.818 1.00 45.97 83 SER A CA 1
ATOM 653 C C . SER A 1 83 ? 9.196 -13.260 -18.315 1.00 45.97 83 SER A C 1
ATOM 655 O O . SER A 1 83 ? 10.046 -12.874 -17.510 1.00 45.97 83 SER A O 1
ATOM 657 N N . SER A 1 84 ? 8.096 -13.894 -17.905 1.00 47.25 84 SER A N 1
ATOM 658 C CA . SER A 1 84 ? 7.753 -14.056 -16.495 1.00 47.25 84 SER A CA 1
ATOM 659 C C . SER A 1 84 ? 8.225 -15.409 -15.956 1.00 47.25 84 SER A C 1
ATOM 661 O O . SER A 1 84 ? 7.836 -16.480 -16.421 1.00 47.25 84 SER A O 1
ATOM 663 N N . ASN A 1 85 ? 9.076 -15.375 -14.928 1.00 39.94 85 ASN A N 1
ATOM 664 C CA . ASN A 1 85 ? 9.294 -16.545 -14.086 1.00 39.94 85 ASN A CA 1
ATOM 665 C C . ASN A 1 85 ? 7.966 -16.835 -13.375 1.00 39.94 85 ASN A C 1
ATOM 667 O O . ASN A 1 85 ? 7.621 -16.159 -12.406 1.00 39.94 85 ASN A O 1
ATOM 671 N N . ASN A 1 86 ? 7.207 -17.800 -13.897 1.00 44.59 86 ASN A N 1
ATOM 672 C CA . ASN A 1 86 ? 5.914 -18.224 -13.371 1.00 44.59 86 ASN A CA 1
ATOM 673 C C . ASN A 1 86 ? 6.054 -18.742 -11.939 1.00 44.59 86 ASN A C 1
ATOM 675 O O . ASN A 1 86 ? 6.292 -19.924 -11.697 1.00 44.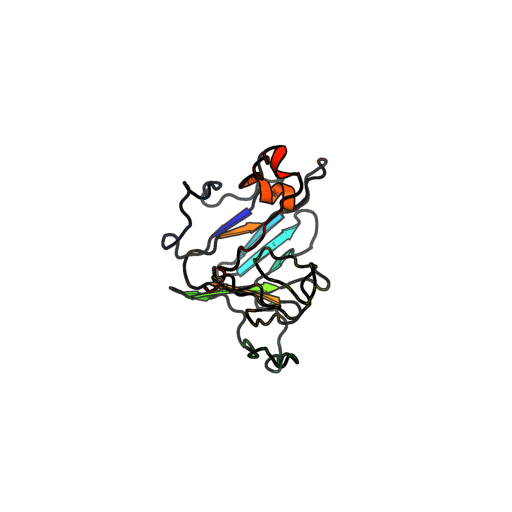59 86 ASN A O 1
ATOM 679 N N . PHE A 1 87 ? 5.907 -17.843 -10.968 1.00 48.31 87 PHE A N 1
ATOM 680 C CA . PHE A 1 87 ? 5.839 -18.211 -9.566 1.00 48.31 87 PHE A CA 1
ATOM 681 C C . PHE A 1 87 ? 4.390 -18.573 -9.249 1.00 48.31 87 PHE A C 1
ATOM 683 O O . PHE A 1 87 ? 3.599 -17.739 -8.810 1.00 48.31 87 PHE A O 1
ATOM 690 N N . ALA A 1 88 ? 4.027 -19.823 -9.523 1.00 47.47 88 ALA A N 1
ATOM 691 C CA . ALA A 1 88 ? 2.797 -20.384 -9.001 1.00 47.47 88 ALA A CA 1
ATOM 692 C C . ALA A 1 88 ? 2.923 -20.518 -7.481 1.00 47.47 88 ALA A C 1
ATOM 694 O O . ALA A 1 88 ? 3.865 -21.133 -6.980 1.00 47.47 88 ALA A O 1
ATOM 695 N N . ILE A 1 89 ? 1.991 -19.920 -6.740 1.00 55.25 89 ILE A N 1
ATOM 696 C CA . ILE A 1 89 ? 2.051 -19.898 -5.278 1.00 55.25 89 ILE A CA 1
ATOM 697 C C . ILE A 1 89 ? 1.014 -20.872 -4.732 1.00 55.25 89 ILE A C 1
ATOM 699 O O . ILE A 1 89 ? -0.182 -20.608 -4.845 1.00 55.25 89 ILE A O 1
ATOM 703 N N . PRO A 1 90 ? 1.443 -21.972 -4.101 1.00 50.66 90 PRO A N 1
ATOM 704 C CA . PRO A 1 90 ? 0.528 -22.972 -3.562 1.00 50.66 90 PRO A CA 1
ATOM 705 C C . PRO A 1 90 ? -0.154 -22.551 -2.245 1.00 50.66 90 PRO A C 1
ATOM 707 O O . PRO A 1 90 ? -1.031 -23.264 -1.770 1.00 50.66 90 PRO A O 1
ATOM 710 N N . SER A 1 91 ? 0.238 -21.430 -1.619 1.00 57.00 91 SER A N 1
ATOM 711 C CA . SER A 1 91 ? -0.288 -21.001 -0.313 1.00 57.00 91 SER A CA 1
ATOM 712 C C . SER A 1 91 ? -0.448 -19.481 -0.203 1.00 57.00 91 SER A C 1
ATOM 714 O O . SER A 1 91 ? 0.539 -18.750 -0.171 1.00 57.00 91 SER A O 1
ATOM 716 N N . GLN A 1 92 ? -1.692 -19.017 -0.051 1.00 72.38 92 GLN A N 1
ATOM 717 C CA . GLN A 1 92 ? -2.061 -17.613 0.215 1.00 72.38 92 GLN A CA 1
ATOM 718 C C . GLN A 1 92 ? -2.107 -17.283 1.719 1.00 72.38 92 GLN A C 1
ATOM 720 O O . GLN A 1 92 ? -2.664 -16.267 2.130 1.00 72.38 92 GLN A O 1
ATOM 725 N N . LYS A 1 93 ? -1.541 -18.149 2.569 1.00 77.50 93 LYS A N 1
ATOM 726 C CA . LYS A 1 93 ? -1.500 -17.916 4.016 1.00 77.50 93 LYS A CA 1
ATOM 727 C C . LYS A 1 93 ? -0.644 -16.680 4.335 1.00 77.50 93 LYS A C 1
ATOM 729 O O . LYS A 1 93 ? 0.420 -16.527 3.724 1.00 77.50 93 LYS A O 1
ATOM 734 N N . PRO A 1 94 ? -1.068 -15.835 5.291 1.00 81.44 94 PRO A N 1
ATOM 735 C CA . PRO A 1 94 ? -0.233 -14.747 5.772 1.00 81.44 94 PRO A CA 1
ATOM 736 C C . PRO A 1 94 ? 0.985 -15.310 6.518 1.00 81.44 94 PRO A C 1
ATOM 738 O O . PRO A 1 94 ? 0.847 -16.216 7.344 1.00 81.44 94 PRO A O 1
ATOM 741 N N . ILE A 1 95 ? 2.172 -14.785 6.215 1.00 83.69 95 ILE A N 1
ATOM 742 C CA . ILE A 1 95 ? 3.448 -15.183 6.828 1.00 83.69 95 ILE A CA 1
ATOM 743 C C . ILE A 1 95 ? 4.098 -13.927 7.403 1.00 83.69 95 ILE A C 1
ATOM 745 O O . ILE A 1 95 ? 4.245 -12.929 6.698 1.00 83.69 95 ILE A O 1
ATOM 749 N N . PHE A 1 96 ? 4.484 -13.981 8.677 1.00 82.50 96 PHE A N 1
ATOM 750 C CA . PHE A 1 96 ? 5.125 -12.875 9.388 1.00 82.50 96 PHE A CA 1
ATOM 751 C C . PHE A 1 96 ? 6.440 -13.357 10.000 1.00 82.50 96 PHE A C 1
ATOM 753 O O . PHE A 1 96 ? 6.502 -13.721 11.174 1.00 82.50 96 PHE A O 1
ATOM 760 N N . GLU A 1 97 ? 7.490 -13.390 9.186 1.00 82.94 97 GLU A N 1
ATOM 761 C CA . GLU A 1 97 ? 8.825 -13.823 9.584 1.00 82.94 97 GLU A CA 1
ATOM 762 C C . GLU A 1 97 ? 9.835 -12.672 9.510 1.00 82.94 97 GLU A C 1
ATOM 764 O O . GLU A 1 97 ? 9.609 -11.620 8.903 1.00 82.94 97 GLU A O 1
ATOM 769 N N . ASN A 1 98 ? 10.991 -12.861 10.147 1.00 80.12 98 ASN A N 1
ATOM 770 C CA . ASN A 1 98 ? 12.083 -11.904 10.025 1.00 80.12 98 ASN A CA 1
ATOM 771 C C . ASN A 1 98 ? 12.590 -11.886 8.575 1.00 80.12 98 ASN A C 1
ATOM 773 O O . ASN A 1 98 ? 12.974 -12.926 8.054 1.00 80.12 98 ASN A O 1
ATOM 777 N N . LEU A 1 99 ? 12.637 -10.701 7.960 1.00 83.88 99 LEU A N 1
ATOM 778 C CA . LEU A 1 99 ? 13.018 -10.495 6.552 1.00 83.88 99 LEU A CA 1
ATOM 779 C C . LEU A 1 99 ? 12.070 -11.122 5.518 1.00 83.88 99 LEU A C 1
ATOM 781 O O . LEU A 1 99 ? 12.394 -11.102 4.333 1.00 83.88 99 LEU A O 1
ATOM 785 N N . TYR A 1 100 ? 10.902 -11.619 5.929 1.00 84.06 100 TYR A N 1
ATOM 786 C CA . TYR A 1 100 ? 9.905 -12.123 4.995 1.00 84.06 100 TYR A CA 1
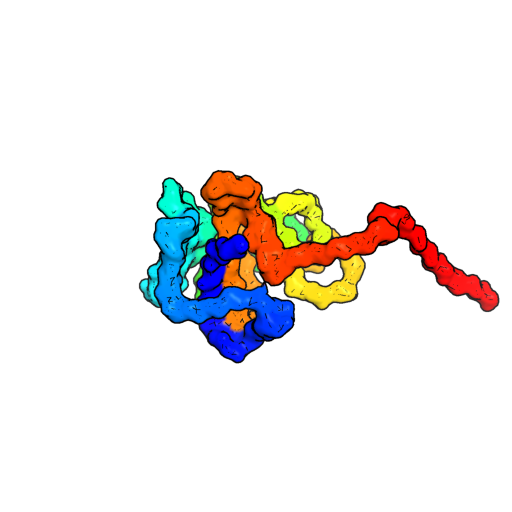ATOM 787 C C . TYR A 1 100 ? 8.487 -11.938 5.533 1.00 84.06 100 TYR A C 1
ATOM 789 O O . TYR A 1 100 ? 8.034 -12.633 6.442 1.00 84.06 100 TYR A O 1
ATOM 797 N N . LEU A 1 101 ? 7.779 -10.982 4.940 1.00 84.38 101 LEU A N 1
ATOM 798 C CA . LEU A 1 101 ? 6.359 -10.758 5.166 1.00 84.38 101 LEU A CA 1
ATOM 799 C C . LEU A 1 101 ? 5.605 -11.123 3.891 1.00 84.38 101 LEU A C 1
ATOM 801 O O . LEU A 1 101 ? 5.953 -10.631 2.816 1.00 84.38 101 LEU A O 1
ATOM 805 N N . GLN A 1 102 ? 4.568 -11.947 4.014 1.00 84.00 102 GLN A N 1
ATOM 806 C CA . GLN A 1 102 ? 3.654 -12.279 2.926 1.00 84.00 102 GLN A CA 1
ATOM 807 C C . GLN A 1 102 ? 2.217 -11.995 3.353 1.00 84.00 102 GLN A C 1
ATOM 809 O O . GLN A 1 102 ? 1.757 -12.497 4.378 1.00 84.00 102 GLN A O 1
ATOM 814 N N . LEU A 1 103 ? 1.495 -11.250 2.520 1.00 84.31 103 LEU A N 1
ATOM 815 C CA . LEU A 1 103 ? 0.058 -11.041 2.643 1.00 84.31 103 LEU A CA 1
ATOM 816 C C . LEU A 1 103 ? -0.588 -11.175 1.263 1.00 84.31 103 LEU A C 1
ATOM 818 O O . LEU A 1 103 ? -0.080 -10.625 0.289 1.00 84.31 103 LEU A O 1
ATOM 822 N N . ALA A 1 104 ? -1.712 -11.876 1.184 1.00 84.50 104 ALA A N 1
ATOM 823 C CA . ALA A 1 104 ? -2.553 -11.925 -0.005 1.00 84.50 104 ALA A CA 1
ATOM 824 C C . ALA A 1 104 ? -3.939 -11.396 0.356 1.00 84.50 104 ALA A C 1
ATOM 826 O O . ALA A 1 104 ? -4.410 -11.652 1.462 1.00 84.50 104 ALA A O 1
ATOM 827 N N . ALA A 1 105 ? -4.568 -10.675 -0.565 1.00 85.31 105 ALA A N 1
ATOM 828 C CA . ALA A 1 105 ? -5.919 -10.164 -0.431 1.00 85.31 105 ALA A CA 1
ATOM 829 C C . ALA A 1 105 ? -6.711 -10.413 -1.712 1.00 85.31 105 ALA A C 1
ATOM 831 O O . ALA A 1 105 ? -6.167 -10.351 -2.816 1.00 85.31 105 ALA A O 1
ATOM 832 N N . ILE A 1 106 ? -7.992 -10.706 -1.549 1.00 82.44 106 ILE A N 1
ATOM 833 C CA . ILE A 1 106 ? -8.916 -10.936 -2.654 1.00 82.44 106 ILE A CA 1
ATOM 834 C C . ILE A 1 106 ? -9.365 -9.589 -3.207 1.00 82.44 106 ILE A C 1
ATOM 836 O O . ILE A 1 106 ? -9.615 -8.653 -2.447 1.00 82.44 106 ILE A O 1
ATOM 840 N N . LEU A 1 107 ? -9.459 -9.524 -4.528 1.00 77.50 107 LEU A N 1
ATOM 841 C CA . LEU A 1 107 ? -9.986 -8.395 -5.278 1.00 77.50 107 LEU A CA 1
ATOM 842 C C . LEU A 1 107 ? -11.354 -8.776 -5.833 1.00 77.50 107 LEU A C 1
ATOM 844 O O . LEU A 1 107 ? -11.537 -9.901 -6.303 1.00 77.50 107 LEU A O 1
ATOM 848 N N . GLN A 1 108 ? -12.314 -7.858 -5.813 1.00 73.94 108 GLN A N 1
ATOM 849 C CA . GLN A 1 108 ? -13.582 -8.102 -6.492 1.00 73.94 108 GLN A CA 1
ATOM 850 C C . GLN A 1 108 ? -13.395 -8.110 -8.017 1.00 73.94 108 GLN A C 1
ATOM 852 O O . GLN A 1 108 ? -12.539 -7.419 -8.584 1.00 73.94 108 GLN A O 1
ATOM 857 N N . ALA A 1 109 ? -14.245 -8.877 -8.703 1.00 66.00 109 ALA A N 1
ATOM 858 C CA . ALA A 1 109 ? -14.265 -8.908 -10.159 1.00 66.00 109 ALA A CA 1
ATOM 859 C C . ALA A 1 109 ? -14.461 -7.488 -10.724 1.00 66.00 109 ALA A C 1
ATOM 861 O O . ALA A 1 109 ? -15.331 -6.741 -10.281 1.00 66.00 109 ALA A O 1
ATOM 862 N N . ASN A 1 110 ? -13.671 -7.135 -11.741 1.00 66.69 110 ASN A N 1
ATOM 863 C CA . ASN A 1 110 ? -13.645 -5.815 -12.392 1.00 66.69 110 ASN A CA 1
ATOM 864 C C . ASN A 1 110 ? -13.080 -4.649 -11.561 1.00 66.69 110 ASN A C 1
ATOM 866 O O . ASN A 1 110 ? -13.135 -3.505 -12.027 1.00 66.69 110 ASN A O 1
ATOM 870 N N . GLU A 1 111 ? -12.462 -4.900 -10.404 1.00 73.31 111 GLU A N 1
ATOM 871 C CA . GLU A 1 111 ? -11.737 -3.846 -9.693 1.00 73.31 111 GLU A CA 1
ATOM 872 C C . GLU A 1 111 ? -10.637 -3.223 -10.564 1.00 73.31 111 GLU A C 1
ATOM 874 O O . GLU A 1 111 ? -9.925 -3.888 -11.329 1.00 73.31 111 GLU A O 1
ATOM 879 N N . SER A 1 112 ? -10.520 -1.899 -10.470 1.00 76.94 112 SER A N 1
ATOM 880 C CA . SER A 1 112 ? -9.482 -1.132 -11.153 1.00 76.94 112 SER A CA 1
ATOM 881 C C . SER A 1 112 ? -8.393 -0.776 -10.160 1.00 76.94 112 SER A C 1
ATOM 883 O O . SER A 1 112 ? -8.604 0.039 -9.266 1.00 76.94 112 SER A O 1
ATOM 885 N N . ILE A 1 113 ? -7.228 -1.392 -10.336 1.00 77.88 113 ILE A N 1
ATOM 886 C CA . ILE A 1 113 ? -6.066 -1.141 -9.492 1.00 77.88 113 ILE A CA 1
ATOM 887 C C . ILE A 1 113 ? -5.153 -0.145 -10.186 1.00 77.88 113 ILE A C 1
ATOM 889 O O . ILE A 1 113 ? -4.773 -0.315 -11.348 1.00 77.88 113 ILE A O 1
ATOM 893 N N . PHE A 1 114 ? -4.770 0.859 -9.409 1.00 78.00 114 PHE A N 1
ATOM 894 C CA . PHE A 1 114 ? -3.764 1.847 -9.744 1.00 78.00 114 PHE A CA 1
ATOM 895 C C . PHE A 1 114 ? -2.675 1.761 -8.679 1.00 78.00 114 PHE A C 1
ATOM 897 O O . PHE A 1 114 ? -2.975 1.779 -7.485 1.00 78.00 114 PHE A O 1
ATOM 904 N N . ILE A 1 115 ? -1.419 1.643 -9.099 1.00 71.38 115 ILE A N 1
ATOM 905 C CA . ILE A 1 115 ? -0.271 1.614 -8.189 1.00 71.38 115 ILE A CA 1
ATOM 906 C C . ILE A 1 115 ? 0.579 2.851 -8.443 1.00 71.38 115 ILE A C 1
ATOM 908 O O . ILE A 1 115 ? 0.731 3.299 -9.577 1.00 71.38 115 ILE A O 1
ATOM 912 N N . LEU A 1 116 ? 1.144 3.389 -7.366 1.00 65.12 116 LEU A N 1
ATOM 913 C CA . LEU A 1 116 ? 2.192 4.393 -7.434 1.00 65.12 116 LEU A CA 1
ATOM 914 C C . LEU A 1 116 ? 3.543 3.679 -7.332 1.00 65.12 116 LEU A C 1
ATOM 916 O O . LEU A 1 116 ? 3.872 3.091 -6.303 1.00 65.12 116 LEU A O 1
ATOM 920 N N . GLY A 1 117 ? 4.310 3.720 -8.415 1.00 66.88 117 GLY A N 1
ATOM 921 C CA . GLY A 1 117 ? 5.654 3.166 -8.520 1.00 66.88 117 GLY A CA 1
ATOM 922 C C . GLY A 1 117 ? 6.380 3.803 -9.702 1.00 66.88 117 GLY A C 1
ATOM 923 O O . GLY A 1 117 ? 5.742 4.272 -10.642 1.00 66.88 117 GLY A O 1
ATOM 924 N N . ALA A 1 118 ? 7.710 3.852 -9.652 1.00 71.31 118 ALA A N 1
ATOM 925 C CA . ALA A 1 118 ? 8.522 4.285 -10.786 1.00 71.31 118 ALA A CA 1
ATOM 926 C C . ALA A 1 118 ? 8.653 3.118 -11.778 1.00 71.31 118 ALA A C 1
ATOM 928 O O . ALA A 1 118 ? 9.659 2.414 -11.799 1.00 71.31 118 ALA A O 1
ATOM 929 N N . CYS A 1 119 ? 7.588 2.854 -12.534 1.00 70.75 119 CYS A N 1
ATOM 930 C CA . CYS A 1 119 ? 7.571 1.842 -13.585 1.00 70.75 119 CYS A CA 1
ATOM 931 C C . CYS A 1 119 ? 6.856 2.365 -14.832 1.00 70.75 119 CYS A C 1
ATOM 933 O O . CYS A 1 119 ? 5.849 3.070 -14.730 1.00 70.75 119 CYS A O 1
ATOM 935 N N . ILE A 1 120 ? 7.314 1.939 -16.007 1.00 72.00 120 ILE A N 1
ATOM 936 C CA . ILE A 1 120 ? 6.518 2.029 -17.230 1.00 72.00 120 ILE A CA 1
ATOM 937 C C . ILE A 1 120 ? 5.719 0.733 -17.339 1.00 72.00 120 ILE A C 1
ATOM 939 O O . ILE A 1 120 ? 6.316 -0.334 -17.453 1.00 72.00 120 ILE A O 1
ATOM 943 N N . SER A 1 121 ? 4.388 0.827 -17.289 1.00 75.56 121 SER A N 1
ATOM 944 C CA . SER A 1 121 ? 3.511 -0.331 -17.476 1.00 75.56 121 SER A CA 1
ATOM 945 C C . SER A 1 121 ? 3.031 -0.423 -18.919 1.00 75.56 121 SER A C 1
ATOM 947 O O . SER A 1 121 ? 2.428 0.521 -19.436 1.00 75.56 121 SER A O 1
ATOM 949 N N . SER A 1 122 ? 3.220 -1.584 -19.544 1.00 76.19 122 SER A N 1
ATOM 950 C CA . SER A 1 122 ? 2.630 -1.893 -20.856 1.00 76.19 122 SER A CA 1
ATOM 951 C C . SER A 1 122 ? 1.095 -1.902 -20.840 1.00 76.19 122 SER A C 1
ATOM 953 O O . SER A 1 122 ? 0.461 -1.664 -21.867 1.00 76.19 122 SER A O 1
ATOM 955 N N . SER A 1 123 ? 0.482 -2.108 -19.668 1.00 74.56 123 SER A N 1
ATOM 956 C CA . SER A 1 123 ? -0.977 -2.107 -19.486 1.00 74.56 123 SER A CA 1
ATOM 957 C C . SER A 1 123 ? -1.611 -0.707 -19.423 1.00 74.56 123 SER A C 1
ATOM 959 O O . SER A 1 123 ? -2.836 -0.576 -19.398 1.00 74.56 123 SER A O 1
ATOM 961 N N . GLY A 1 124 ? -0.796 0.354 -19.451 1.00 78.00 124 GLY A N 1
ATOM 962 C CA . GLY A 1 124 ? -1.243 1.734 -19.277 1.00 78.00 124 GLY A CA 1
ATOM 963 C C . GLY A 1 124 ? -1.433 2.102 -17.802 1.00 78.00 124 GLY A C 1
ATOM 964 O O . GLY A 1 124 ? -0.762 1.571 -16.923 1.00 78.00 124 GLY A O 1
ATOM 965 N N . LEU A 1 125 ? -2.331 3.053 -17.518 1.00 79.25 125 LEU A N 1
ATOM 966 C CA . LEU A 1 125 ? -2.558 3.547 -16.151 1.00 79.25 125 LEU A CA 1
ATOM 967 C C . LEU A 1 125 ? -3.249 2.507 -15.250 1.00 79.25 125 LEU A C 1
ATOM 969 O O . LEU A 1 125 ? -2.961 2.431 -14.058 1.00 79.25 125 LEU A O 1
ATOM 973 N N . ARG A 1 126 ? -4.182 1.730 -15.813 1.00 80.19 126 ARG A N 1
ATOM 974 C CA . ARG A 1 126 ? -4.912 0.673 -15.105 1.00 80.19 126 ARG A CA 1
ATOM 975 C C . ARG A 1 126 ? -4.149 -0.636 -15.251 1.00 80.19 126 ARG A C 1
ATOM 977 O O . ARG A 1 126 ? -3.950 -1.090 -16.372 1.00 80.19 126 ARG A O 1
ATOM 984 N N . LEU A 1 127 ? -3.824 -1.274 -14.131 1.00 74.62 127 LEU A N 1
ATOM 985 C CA . LEU A 1 127 ? -3.163 -2.576 -14.160 1.00 74.62 127 LEU A CA 1
ATOM 986 C C . LEU A 1 127 ? -4.097 -3.659 -14.713 1.00 74.62 127 LEU A C 1
ATOM 988 O O . LEU A 1 127 ? -5.267 -3.751 -14.325 1.00 74.62 127 LEU A O 1
ATOM 992 N N . ASN A 1 128 ? -3.567 -4.496 -15.605 1.00 69.00 128 ASN A N 1
ATOM 993 C CA . ASN A 1 128 ? -4.261 -5.682 -16.106 1.00 69.00 128 ASN A CA 1
ATOM 994 C C . ASN A 1 128 ? -4.323 -6.800 -15.033 1.00 69.00 128 ASN A C 1
ATOM 996 O O . ASN A 1 128 ? -3.882 -6.638 -13.888 1.00 69.00 128 ASN A O 1
ATOM 1000 N N . SER A 1 129 ? -4.932 -7.938 -15.372 1.00 60.19 129 SER A N 1
ATOM 1001 C CA . SER A 1 129 ? -5.144 -9.048 -14.436 1.00 60.19 129 SER A CA 1
ATOM 1002 C C . SER A 1 129 ? -3.887 -9.881 -14.135 1.00 60.19 129 SER A C 1
ATOM 1004 O O . SER A 1 129 ? -3.964 -10.796 -13.326 1.00 60.19 129 SER A O 1
ATOM 1006 N N . SER A 1 130 ? -2.714 -9.563 -14.699 1.00 64.50 130 SER A N 1
ATOM 1007 C CA . SER A 1 130 ? -1.481 -10.354 -14.535 1.00 64.50 130 SER A CA 1
ATOM 1008 C C . SER A 1 130 ? -0.229 -9.472 -14.450 1.00 64.50 130 SER A C 1
ATOM 1010 O O . SER A 1 130 ? 0.486 -9.292 -15.426 1.00 64.50 130 SER A O 1
ATOM 1012 N N . TYR A 1 131 ? 0.038 -8.925 -13.257 1.00 59.66 131 TYR A N 1
ATOM 1013 C CA . TYR A 1 131 ? 1.173 -8.051 -12.956 1.00 59.66 131 TYR A CA 1
ATOM 1014 C C . TYR A 1 131 ? 1.530 -8.116 -11.446 1.00 59.66 131 TYR A C 1
ATOM 1016 O O . TYR A 1 131 ? 0.665 -7.944 -10.600 1.00 59.66 131 TYR A O 1
ATOM 1024 N N . THR A 1 132 ? 2.777 -8.352 -11.050 1.00 64.75 132 THR A N 1
ATOM 1025 C CA . THR A 1 132 ? 3.339 -8.001 -9.715 1.00 64.75 132 THR A CA 1
ATOM 1026 C C . THR A 1 132 ? 4.122 -6.672 -9.880 1.00 64.75 132 THR A C 1
ATOM 1028 O O . THR A 1 132 ? 4.160 -6.088 -10.945 1.00 64.75 132 THR A O 1
ATOM 1031 N N . MET A 1 133 ? 4.841 -6.166 -8.896 1.00 66.44 133 MET A N 1
ATOM 1032 C CA . MET A 1 133 ? 5.838 -5.118 -9.140 1.00 66.44 133 MET A CA 1
ATOM 1033 C C . MET A 1 133 ? 6.903 -5.239 -8.069 1.00 66.44 133 MET A C 1
ATOM 1035 O O . MET A 1 133 ? 6.558 -5.472 -6.910 1.00 66.44 133 MET A O 1
ATOM 1039 N N . ALA A 1 134 ? 8.179 -5.081 -8.412 1.00 69.81 134 ALA A N 1
ATOM 1040 C CA . ALA A 1 134 ? 9.180 -4.868 -7.380 1.00 69.81 134 ALA A CA 1
ATOM 1041 C C . ALA A 1 134 ? 9.284 -3.369 -7.092 1.00 69.81 134 ALA A C 1
ATOM 1043 O O . ALA A 1 134 ? 9.564 -2.564 -7.978 1.00 69.81 134 ALA A O 1
ATOM 1044 N N . MET A 1 135 ? 9.094 -2.997 -5.831 1.00 75.25 135 MET A N 1
ATOM 1045 C CA . MET A 1 135 ? 9.348 -1.641 -5.359 1.00 75.25 135 MET A CA 1
ATOM 1046 C C . MET A 1 135 ? 10.749 -1.603 -4.755 1.00 75.25 135 MET A C 1
ATOM 1048 O O . MET A 1 135 ? 10.952 -1.968 -3.600 1.00 75.25 135 MET A O 1
ATOM 1052 N N . TRP A 1 136 ? 11.733 -1.210 -5.562 1.00 76.94 136 TRP A N 1
ATOM 1053 C CA . TRP A 1 136 ? 13.123 -1.080 -5.135 1.00 76.94 136 TRP A CA 1
ATOM 1054 C C . TRP A 1 136 ? 13.783 0.074 -5.879 1.00 76.94 136 TRP A C 1
ATOM 1056 O O . TRP A 1 136 ? 13.779 0.089 -7.109 1.00 76.94 136 TRP A O 1
ATOM 1066 N N . THR A 1 137 ? 14.360 1.036 -5.155 1.00 79.06 137 THR A N 1
ATOM 1067 C CA . THR A 1 137 ? 15.071 2.152 -5.787 1.00 79.06 137 THR A CA 1
ATOM 1068 C C . THR A 1 137 ? 16.286 1.613 -6.524 1.00 79.06 137 THR A C 1
ATOM 1070 O O . THR A 1 137 ? 17.205 1.061 -5.913 1.00 79.06 137 THR A O 1
ATOM 1073 N N . ARG A 1 138 ? 16.275 1.753 -7.845 1.00 75.88 138 ARG A N 1
ATOM 1074 C CA . ARG A 1 138 ? 17.342 1.309 -8.728 1.00 75.88 138 ARG A CA 1
ATOM 1075 C C . ARG A 1 138 ? 17.689 2.452 -9.664 1.00 75.88 138 ARG A C 1
ATOM 1077 O O . ARG A 1 138 ? 16.795 3.065 -10.233 1.00 75.88 138 ARG A O 1
ATOM 1084 N N . ASP A 1 139 ? 18.980 2.690 -9.822 1.00 81.88 139 ASP A N 1
ATOM 1085 C CA . ASP A 1 139 ? 19.500 3.519 -10.899 1.00 81.88 139 ASP A CA 1
ATOM 1086 C C . ASP A 1 139 ? 19.562 2.660 -12.169 1.00 81.88 139 ASP A C 1
ATOM 1088 O O . ASP A 1 139 ? 20.492 1.886 -12.397 1.00 81.88 139 ASP A O 1
ATOM 1092 N N . ILE A 1 140 ? 18.460 2.663 -12.904 1.00 72.06 140 ILE A N 1
ATOM 1093 C CA . ILE A 1 140 ? 18.276 1.979 -14.179 1.00 72.06 140 ILE A CA 1
ATOM 1094 C C . ILE A 1 140 ? 17.525 2.963 -15.079 1.00 72.06 140 ILE A C 1
ATOM 1096 O O . ILE A 1 140 ? 16.802 3.814 -14.562 1.00 72.06 140 ILE A O 1
ATOM 1100 N N . GLY A 1 141 ? 17.687 2.860 -16.406 1.00 69.50 141 GLY A N 1
ATOM 1101 C CA . GLY A 1 141 ? 16.793 3.562 -17.344 1.00 69.50 141 GLY A CA 1
ATOM 1102 C C . GLY A 1 141 ? 15.334 3.167 -17.098 1.00 69.50 141 GLY A C 1
ATOM 1103 O O . GLY A 1 141 ? 15.077 2.417 -16.172 1.00 69.50 141 GLY A O 1
ATOM 1104 N N . ASP A 1 142 ? 14.373 3.603 -17.906 1.00 73.00 142 ASP A N 1
ATOM 1105 C CA . ASP A 1 142 ? 12.963 3.262 -17.669 1.00 73.00 142 ASP A CA 1
ATOM 1106 C C . ASP A 1 142 ? 12.542 1.991 -18.448 1.00 73.00 142 ASP A C 1
ATOM 1108 O O . ASP A 1 142 ? 11.974 2.100 -19.538 1.00 73.00 142 ASP A O 1
ATOM 1112 N N . PRO A 1 143 ? 12.829 0.755 -17.982 1.00 67.44 143 PRO A N 1
ATOM 1113 C CA . PRO A 1 143 ? 12.380 -0.447 -18.658 1.00 67.44 143 PRO A CA 1
ATOM 1114 C C . PRO A 1 143 ? 10.862 -0.578 -18.541 1.00 67.44 143 PRO A C 1
ATOM 1116 O O . PRO A 1 143 ? 10.282 -0.433 -17.460 1.00 67.44 143 PRO A O 1
ATOM 1119 N N . ILE A 1 144 ? 10.235 -0.940 -19.657 1.00 70.75 144 ILE A N 1
ATOM 1120 C CA . ILE A 1 144 ? 8.849 -1.404 -19.670 1.00 70.75 144 ILE A CA 1
ATOM 1121 C C . ILE A 1 144 ? 8.793 -2.697 -18.858 1.00 70.75 144 ILE A C 1
ATOM 1123 O O . ILE A 1 144 ? 9.576 -3.615 -19.104 1.00 70.75 144 ILE A O 1
ATOM 1127 N N . ASP A 1 145 ? 7.912 -2.733 -17.863 1.00 66.19 145 ASP A N 1
ATOM 1128 C CA . ASP A 1 145 ? 7.671 -3.890 -17.000 1.00 66.19 145 ASP A CA 1
ATOM 1129 C C . ASP A 1 145 ? 8.958 -4.464 -16.358 1.00 66.19 145 ASP A C 1
ATOM 1131 O O . ASP A 1 145 ? 9.078 -5.662 -16.099 1.00 66.19 145 ASP A O 1
ATOM 1135 N N . GLY A 1 146 ? 9.957 -3.606 -16.091 1.00 51.59 146 GLY A N 1
ATOM 1136 C CA . GLY A 1 146 ? 11.345 -3.999 -15.791 1.00 51.59 146 GLY A CA 1
ATOM 1137 C C . GLY A 1 146 ? 11.615 -4.748 -14.487 1.00 51.59 146 GLY A C 1
ATOM 1138 O O . GLY A 1 146 ? 12.774 -4.975 -14.134 1.00 51.59 146 GLY A O 1
ATOM 1139 N N . THR A 1 147 ? 10.570 -5.166 -13.781 1.00 47.81 147 THR A N 1
ATOM 1140 C CA . THR A 1 147 ? 10.659 -6.245 -12.800 1.00 47.81 147 THR A CA 1
ATOM 1141 C C . THR A 1 147 ? 9.462 -7.150 -13.025 1.00 47.81 147 THR A C 1
ATOM 1143 O O . THR A 1 147 ? 8.336 -6.695 -12.877 1.00 47.81 147 THR A O 1
ATOM 1146 N N . THR A 1 148 ? 9.728 -8.388 -13.454 1.00 41.03 148 THR A N 1
ATOM 1147 C CA . THR A 1 148 ? 8.750 -9.323 -14.026 1.00 41.03 148 THR A CA 1
ATOM 1148 C C . THR A 1 148 ? 7.868 -9.952 -12.970 1.00 41.03 148 THR A C 1
ATOM 1150 O O . THR A 1 148 ? 8.402 -10.546 -12.023 1.00 41.03 148 THR A O 1
ATOM 1153 N N . PRO A 1 149 ? 6.537 -9.777 -13.067 1.00 46.62 149 PRO A N 1
ATOM 1154 C CA . PRO A 1 149 ? 5.800 -9.982 -11.841 1.00 46.62 149 PRO A CA 1
ATOM 1155 C C . PRO A 1 149 ? 4.370 -10.598 -12.067 1.00 46.62 149 PRO A C 1
ATOM 1157 O O . PRO A 1 149 ? 3.642 -10.198 -12.964 1.00 46.62 149 PRO A O 1
ATOM 1160 N N . SER A 1 150 ? 3.911 -11.556 -11.238 1.00 39.31 150 SER A N 1
ATOM 1161 C CA . SER A 1 150 ? 2.626 -12.277 -11.396 1.00 39.31 150 SER A CA 1
ATOM 1162 C C . SER A 1 150 ? 1.465 -11.791 -10.495 1.00 39.31 150 SER A C 1
ATOM 1164 O O . SER A 1 150 ? 1.508 -11.948 -9.278 1.00 39.31 150 SER A O 1
ATOM 1166 N N . ARG A 1 151 ? 0.378 -11.256 -11.067 1.00 44.75 151 ARG A N 1
ATOM 1167 C CA . ARG A 1 151 ? -0.959 -11.290 -10.430 1.00 44.75 151 ARG A CA 1
ATOM 1168 C C . ARG A 1 151 ? -1.606 -12.605 -10.842 1.00 44.75 151 ARG A C 1
ATOM 1170 O O . ARG A 1 151 ? -1.476 -13.021 -11.989 1.00 44.75 151 ARG A O 1
ATOM 1177 N N . LEU A 1 152 ? -2.232 -13.267 -9.881 1.00 51.69 152 LEU A N 1
ATOM 1178 C CA . LEU A 1 152 ? -3.178 -14.340 -10.158 1.00 51.69 152 LEU A CA 1
ATOM 1179 C C . LEU A 1 152 ? -4.539 -13.669 -10.254 1.00 51.69 152 LEU A C 1
ATOM 1181 O O . LEU A 1 152 ? -4.796 -12.761 -9.456 1.00 51.69 152 LEU A O 1
ATOM 1185 N N . ASP A 1 153 ? -5.360 -14.067 -11.223 1.00 57.59 153 ASP A N 1
ATOM 1186 C CA . ASP A 1 153 ? -6.690 -13.492 -11.414 1.00 57.59 153 ASP A CA 1
ATOM 1187 C C . ASP A 1 153 ? -7.394 -13.342 -10.044 1.00 57.59 153 ASP A C 1
ATOM 1189 O O . ASP A 1 153 ? -7.364 -14.235 -9.192 1.00 57.59 153 ASP A O 1
ATOM 1193 N N . ASP A 1 154 ? -7.894 -12.133 -9.779 1.00 68.44 154 ASP A N 1
ATOM 1194 C CA . ASP A 1 154 ? -8.632 -11.765 -8.559 1.00 68.44 154 ASP A CA 1
ATOM 1195 C C . ASP A 1 154 ? -7.876 -11.793 -7.209 1.00 68.44 154 ASP A C 1
ATOM 1197 O O . ASP A 1 154 ? -8.496 -11.679 -6.151 1.00 68.44 154 ASP A O 1
ATOM 1201 N N . VAL A 1 155 ? -6.537 -11.869 -7.199 1.00 75.12 155 VAL A N 1
ATOM 1202 C CA . VAL A 1 155 ? -5.742 -11.812 -5.954 1.00 75.12 155 VAL A CA 1
ATOM 1203 C C . VAL A 1 155 ? -4.599 -10.797 -6.034 1.00 75.12 155 VAL A C 1
ATOM 1205 O O . VAL A 1 155 ? -3.705 -10.906 -6.873 1.00 75.12 155 VAL A O 1
ATOM 1208 N N . MET A 1 156 ? -4.566 -9.855 -5.089 1.00 79.00 156 MET A N 1
ATOM 1209 C CA . MET A 1 156 ? -3.430 -8.962 -4.848 1.00 79.00 156 MET A CA 1
ATOM 1210 C C . MET A 1 156 ? -2.503 -9.546 -3.787 1.00 79.00 156 MET A C 1
ATOM 1212 O O . MET A 1 156 ? -2.958 -10.095 -2.786 1.00 79.00 156 MET A O 1
ATOM 1216 N N . GLN A 1 157 ? -1.191 -9.417 -3.975 1.00 79.19 157 GLN A N 1
ATOM 1217 C CA . GLN A 1 157 ? -0.219 -9.953 -3.027 1.00 79.19 157 GLN A CA 1
ATOM 1218 C C . GLN A 1 157 ? 0.911 -8.977 -2.743 1.00 79.19 157 GLN A C 1
ATOM 1220 O O . GLN A 1 157 ? 1.441 -8.332 -3.644 1.00 79.19 157 GLN A O 1
ATOM 1225 N N . TYR A 1 158 ? 1.317 -8.946 -1.480 1.00 81.56 158 TYR A N 1
ATOM 1226 C CA . TYR A 1 158 ? 2.437 -8.172 -0.977 1.00 81.56 158 TYR A CA 1
ATOM 1227 C C . TYR A 1 158 ? 3.490 -9.126 -0.424 1.00 81.56 158 TYR A C 1
ATOM 1229 O O . TYR A 1 158 ? 3.190 -9.972 0.423 1.00 81.56 158 TYR A O 1
ATOM 1237 N N . ARG A 1 159 ? 4.731 -8.973 -0.893 1.00 81.75 159 ARG A N 1
ATOM 1238 C CA . ARG A 1 159 ? 5.908 -9.646 -0.337 1.00 81.75 159 ARG A CA 1
ATOM 1239 C C . ARG A 1 159 ? 6.957 -8.605 -0.008 1.00 81.75 159 ARG A C 1
ATOM 1241 O O . ARG A 1 159 ? 7.353 -7.838 -0.882 1.00 81.75 159 ARG A O 1
ATOM 1248 N N . ILE A 1 160 ? 7.362 -8.557 1.253 1.00 82.44 160 ILE A N 1
ATOM 1249 C CA . ILE A 1 160 ? 8.216 -7.490 1.771 1.00 82.44 160 ILE A CA 1
ATOM 1250 C C . ILE A 1 160 ? 9.392 -8.115 2.514 1.00 82.44 160 ILE A C 1
ATOM 1252 O O . ILE A 1 160 ? 9.214 -8.956 3.398 1.00 82.44 160 ILE A O 1
ATOM 1256 N N . ASN A 1 161 ? 10.600 -7.670 2.169 1.00 84.44 161 ASN A N 1
ATOM 1257 C CA . ASN A 1 161 ? 11.839 -8.127 2.788 1.00 84.44 161 ASN A CA 1
ATOM 1258 C C . ASN A 1 161 ? 12.100 -7.353 4.092 1.00 84.44 161 ASN A C 1
ATOM 1260 O O . ASN A 1 161 ? 12.980 -6.497 4.160 1.00 84.44 161 ASN A O 1
ATOM 1264 N N . GLY A 1 162 ? 11.312 -7.650 5.130 1.00 80.81 162 GLY A N 1
ATOM 1265 C CA . GLY A 1 162 ? 11.466 -7.099 6.482 1.00 80.81 162 GLY A CA 1
ATOM 1266 C C . GLY A 1 162 ? 10.671 -5.821 6.766 1.00 80.81 162 GLY A C 1
ATOM 1267 O O . GLY A 1 162 ? 9.848 -5.382 5.969 1.00 80.81 162 GLY A O 1
ATOM 1268 N N . GLY A 1 163 ? 10.908 -5.240 7.945 1.00 81.44 163 GLY A N 1
ATOM 1269 C CA . GLY A 1 163 ? 10.151 -4.096 8.456 1.00 81.44 163 GLY A CA 1
ATOM 1270 C C . GLY A 1 163 ? 8.851 -4.497 9.159 1.00 81.44 163 GLY A C 1
ATOM 1271 O O . GLY A 1 163 ? 8.692 -5.626 9.626 1.00 81.44 163 GLY A O 1
ATOM 1272 N N . THR A 1 164 ? 7.918 -3.550 9.221 1.00 77.88 164 THR A N 1
ATOM 1273 C CA . THR A 1 164 ? 6.573 -3.734 9.776 1.00 77.88 164 THR A CA 1
ATOM 1274 C C . THR A 1 164 ? 5.543 -3.479 8.683 1.00 77.88 164 THR A C 1
ATOM 1276 O O . THR A 1 164 ? 5.682 -2.533 7.906 1.00 77.88 164 THR A O 1
ATOM 1279 N N . LEU A 1 165 ? 4.492 -4.299 8.636 1.00 79.75 165 LEU A N 1
ATOM 1280 C CA . LEU A 1 165 ? 3.365 -4.065 7.741 1.00 79.75 165 LEU A CA 1
ATOM 1281 C C . LEU A 1 165 ? 2.392 -3.072 8.388 1.00 79.75 165 LEU A C 1
ATOM 1283 O O . LEU A 1 165 ? 1.667 -3.434 9.315 1.00 79.75 165 LEU A O 1
ATOM 1287 N N . ASP A 1 166 ? 2.399 -1.838 7.883 1.00 80.38 166 ASP A N 1
ATOM 1288 C CA . ASP A 1 166 ? 1.466 -0.767 8.243 1.00 80.38 166 ASP A CA 1
ATOM 1289 C C . ASP A 1 166 ? 0.582 -0.428 7.041 1.00 80.38 166 ASP A C 1
ATOM 1291 O O . ASP A 1 166 ? 1.051 0.172 6.071 1.00 80.38 166 ASP A O 1
ATOM 1295 N N . MET A 1 167 ? -0.696 -0.803 7.105 1.00 83.44 167 MET A N 1
ATOM 1296 C CA . MET A 1 167 ? -1.659 -0.558 6.027 1.00 83.44 167 MET A CA 1
ATOM 1297 C C . MET A 1 167 ? -2.661 0.524 6.426 1.00 83.44 167 MET A C 1
ATOM 1299 O O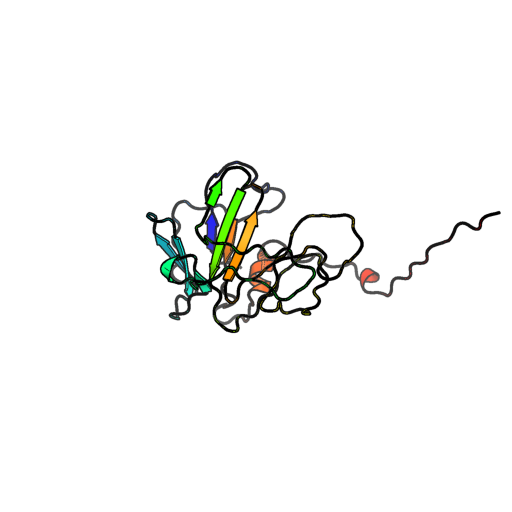 . MET A 1 167 ? -3.196 0.504 7.537 1.00 83.44 167 MET A O 1
ATOM 1303 N N . TYR A 1 168 ? -2.918 1.446 5.494 1.00 84.12 168 TYR A N 1
ATOM 1304 C CA . TYR A 1 168 ? -3.897 2.522 5.627 1.00 84.12 168 TYR A CA 1
ATOM 1305 C C . TYR A 1 168 ? -5.021 2.325 4.614 1.00 84.12 168 TYR A C 1
ATOM 1307 O O . TYR A 1 168 ? -4.762 2.212 3.417 1.00 84.12 168 TYR A O 1
ATOM 1315 N N . PHE A 1 169 ? -6.263 2.325 5.097 1.00 85.50 169 PHE A N 1
ATOM 1316 C CA . PHE A 1 169 ? -7.456 2.224 4.256 1.00 85.50 169 PHE A CA 1
ATOM 1317 C C . PHE A 1 169 ? -8.199 3.559 4.220 1.00 85.50 169 PHE A C 1
ATOM 1319 O O . PHE A 1 169 ? -8.437 4.179 5.262 1.00 85.50 169 PHE A O 1
ATOM 1326 N N . TYR A 1 170 ? -8.567 3.971 3.010 1.00 84.56 170 TYR A N 1
ATOM 1327 C CA . TYR A 1 170 ? -9.233 5.232 2.702 1.00 84.56 170 TYR A CA 1
ATOM 1328 C C . TYR A 1 170 ? -10.570 4.927 2.027 1.00 84.56 170 TYR A C 1
ATOM 1330 O O . TYR A 1 170 ? -10.588 4.259 0.997 1.00 84.56 170 TYR A O 1
ATOM 1338 N N . SER A 1 171 ? -11.681 5.399 2.598 1.00 80.88 171 SER A N 1
ATOM 1339 C CA . SER A 1 171 ? -13.023 5.111 2.067 1.00 80.88 171 SER A CA 1
ATOM 1340 C C . SER A 1 171 ? -13.268 5.759 0.708 1.00 80.88 171 SER A C 1
ATOM 1342 O O . SER A 1 171 ? -14.094 5.289 -0.063 1.00 80.88 171 SER A O 1
ATOM 1344 N N . GLY A 1 172 ? -12.625 6.900 0.438 1.00 76.62 172 GLY A N 1
ATOM 1345 C CA . GLY A 1 172 ? -12.935 7.742 -0.718 1.00 76.62 172 GLY A CA 1
ATOM 1346 C C . GLY A 1 172 ? -14.348 8.339 -0.720 1.00 76.62 172 GLY A C 1
ATOM 1347 O O . GLY A 1 172 ? -14.678 9.094 -1.629 1.00 76.62 172 GLY A O 1
ATOM 1348 N N . VAL A 1 173 ? -15.156 8.051 0.302 1.00 68.50 173 VAL A N 1
ATOM 1349 C CA . VAL A 1 173 ? -16.445 8.680 0.570 1.00 68.50 173 VAL A CA 1
ATOM 1350 C C . VAL A 1 173 ? -16.204 9.743 1.636 1.00 68.50 173 VAL A C 1
ATOM 1352 O O . VAL A 1 173 ? -15.613 9.493 2.683 1.00 68.50 173 VAL A O 1
ATOM 1355 N N . THR A 1 174 ? -16.614 10.975 1.359 1.00 58.31 174 THR A N 1
ATOM 1356 C CA . THR A 1 174 ? -16.729 12.012 2.388 1.00 58.31 174 THR A CA 1
ATOM 1357 C C . THR A 1 174 ? -18.151 12.514 2.363 1.00 58.31 174 THR A C 1
ATOM 1359 O O . THR A 1 174 ? -18.570 13.116 1.372 1.00 58.31 174 THR A O 1
ATOM 1362 N N . SER A 1 175 ? -18.889 12.279 3.450 1.00 50.41 175 SER A N 1
ATOM 1363 C CA . SER A 1 175 ? -20.276 12.714 3.608 1.00 50.41 175 SER A CA 1
ATOM 1364 C C . SER A 1 175 ? -20.414 14.194 3.203 1.00 50.41 175 SER A C 1
ATOM 1366 O O . SER A 1 175 ? -19.926 15.095 3.889 1.00 50.41 175 SER A O 1
ATOM 1368 N N . GLY A 1 176 ? -21.015 14.440 2.034 1.00 48.66 176 GLY A N 1
ATOM 1369 C CA . GLY A 1 176 ? -21.349 15.772 1.523 1.00 48.66 176 GLY A CA 1
ATOM 1370 C C . GLY A 1 176 ? -20.196 16.691 1.086 1.00 48.66 176 GLY A C 1
ATOM 1371 O O . GLY A 1 176 ? -20.453 17.882 0.925 1.00 48.66 176 GLY A O 1
ATOM 1372 N N . LYS A 1 177 ? -18.947 16.217 0.904 1.00 46.38 177 LYS A N 1
ATOM 1373 C CA . LYS A 1 177 ? -17.802 17.106 0.561 1.00 46.38 177 LYS A CA 1
ATOM 1374 C C . LYS A 1 177 ? -16.920 16.703 -0.629 1.00 46.38 177 LYS A C 1
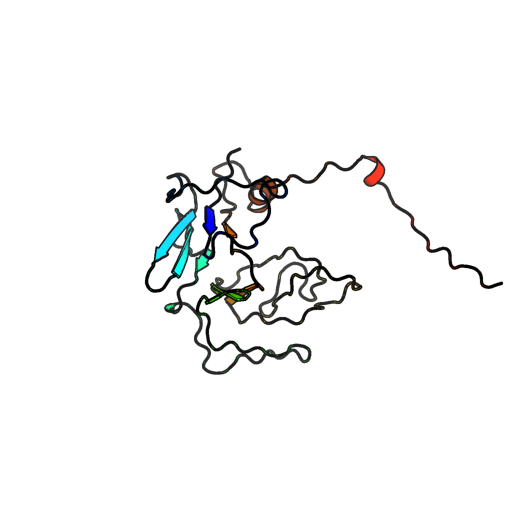ATOM 1376 O O . LYS A 1 177 ? -15.883 17.328 -0.826 1.00 46.38 177 LYS A O 1
ATOM 1381 N N . GLY A 1 178 ? -17.322 15.727 -1.446 1.00 47.72 178 GLY A N 1
ATOM 1382 C CA . GLY A 1 178 ? -16.669 15.451 -2.740 1.00 47.72 178 GLY A CA 1
ATOM 1383 C C . GLY A 1 178 ? -15.178 15.078 -2.671 1.00 47.72 178 GLY A C 1
ATOM 1384 O O . GLY A 1 178 ? -14.470 15.218 -3.664 1.00 47.72 178 GLY A O 1
ATOM 1385 N N . GLY A 1 179 ? -14.675 14.640 -1.517 1.00 59.66 179 GLY A N 1
ATOM 1386 C CA . GLY A 1 179 ? -13.291 14.206 -1.355 1.00 59.66 179 GLY A CA 1
ATOM 1387 C C . GLY A 1 179 ? -13.118 12.764 -1.817 1.00 59.66 179 GLY A C 1
ATOM 1388 O O . GLY A 1 179 ? -13.829 11.880 -1.353 1.00 59.66 179 GLY A O 1
ATOM 1389 N N . THR A 1 180 ? -12.163 12.540 -2.718 1.00 75.69 180 THR A N 1
ATOM 1390 C CA . THR A 1 180 ? -11.771 11.219 -3.229 1.00 75.69 180 THR A CA 1
ATOM 1391 C C . THR A 1 180 ? -10.743 10.553 -2.309 1.00 75.69 180 THR A C 1
ATOM 1393 O O . THR A 1 180 ? -10.128 11.217 -1.468 1.00 75.69 180 THR A O 1
ATOM 1396 N N . ALA A 1 181 ? -10.463 9.260 -2.508 1.00 78.81 181 ALA A N 1
ATOM 1397 C CA . ALA A 1 181 ? -9.386 8.562 -1.793 1.00 78.81 181 ALA A CA 1
ATOM 1398 C C . ALA A 1 181 ? -8.022 9.276 -1.935 1.00 78.81 181 ALA A C 1
ATOM 1400 O O . ALA A 1 181 ? -7.231 9.294 -0.995 1.00 78.81 181 ALA A O 1
ATOM 1401 N N . ILE A 1 182 ? -7.785 9.963 -3.061 1.00 80.50 182 ILE A N 1
ATOM 1402 C CA . ILE A 1 182 ? -6.581 10.777 -3.293 1.00 80.50 182 ILE A CA 1
ATOM 1403 C C . ILE A 1 182 ? -6.499 11.927 -2.285 1.00 80.50 182 ILE A C 1
ATOM 1405 O O . ILE A 1 182 ? -5.453 12.143 -1.682 1.00 80.50 182 ILE A O 1
ATOM 1409 N N . THR A 1 183 ? -7.598 12.651 -2.055 1.00 80.25 183 THR A N 1
ATOM 1410 C CA . THR A 1 183 ? -7.601 13.762 -1.085 1.00 80.25 183 THR A CA 1
ATOM 1411 C C . THR A 1 183 ? -7.344 13.289 0.346 1.00 80.25 183 THR A C 1
ATOM 1413 O O . THR A 1 183 ? -6.698 13.993 1.120 1.00 80.25 183 THR A O 1
ATOM 1416 N N . GLN A 1 184 ? -7.797 12.080 0.691 1.00 79.00 184 GLN A N 1
ATOM 1417 C CA . GLN A 1 184 ? -7.528 11.471 1.992 1.00 79.00 184 GLN A CA 1
ATOM 1418 C C . GLN A 1 184 ? -6.065 11.012 2.103 1.00 79.00 184 GLN A C 1
ATOM 1420 O O . GLN A 1 184 ? -5.423 11.282 3.119 1.00 79.00 184 GLN A O 1
ATOM 1425 N N . TYR A 1 185 ? -5.509 10.406 1.052 1.00 82.31 185 TYR A N 1
ATOM 1426 C CA . TYR A 1 185 ? -4.098 10.018 0.988 1.00 82.31 185 TYR A CA 1
ATOM 1427 C C . TYR A 1 185 ? -3.156 11.223 1.112 1.00 82.31 185 TYR A C 1
ATOM 1429 O O . TYR A 1 185 ? -2.268 11.222 1.957 1.00 82.31 185 TYR A O 1
ATOM 1437 N N . VAL A 1 186 ? -3.403 12.301 0.361 1.00 82.75 186 VAL A N 1
ATOM 1438 C CA . VAL A 1 186 ? -2.569 13.519 0.351 1.00 82.75 186 VAL A CA 1
ATOM 1439 C C . VAL A 1 186 ? -2.536 14.237 1.713 1.00 82.75 186 VAL A C 1
ATOM 1441 O O . VAL A 1 186 ? -1.662 15.066 1.961 1.00 82.75 186 VAL A O 1
ATOM 1444 N N . SER A 1 187 ? -3.417 13.881 2.657 1.00 76.75 187 SER A N 1
ATOM 1445 C CA . SER A 1 187 ? -3.348 14.401 4.030 1.00 76.75 187 SER A CA 1
ATOM 1446 C C . SER A 1 187 ? -2.058 14.034 4.782 1.00 76.75 187 SER A C 1
ATOM 1448 O O . SER A 1 187 ? -1.728 14.721 5.745 1.00 76.75 187 SER A O 1
ATOM 1450 N N . ILE A 1 188 ? -1.306 13.017 4.336 1.00 76.25 188 ILE A N 1
ATOM 1451 C CA . ILE A 1 188 ? 0.010 12.668 4.908 1.00 76.25 188 ILE A CA 1
ATOM 1452 C C . ILE A 1 188 ? 1.135 13.613 4.453 1.00 76.25 188 ILE A C 1
ATOM 1454 O O . ILE A 1 188 ? 2.212 13.620 5.040 1.00 76.25 188 ILE A O 1
ATOM 1458 N N . GLY A 1 189 ? 0.902 14.397 3.398 1.00 81.12 189 GLY A N 1
ATOM 1459 C CA . GLY A 1 189 ? 1.883 15.297 2.806 1.00 81.12 189 GLY A CA 1
ATOM 1460 C C . GLY A 1 189 ? 1.324 15.941 1.544 1.00 81.12 189 GLY A C 1
ATOM 1461 O O . GLY A 1 189 ? 1.152 15.280 0.520 1.00 81.12 189 GLY A O 1
ATOM 1462 N N . THR A 1 190 ? 1.032 17.239 1.611 1.00 85.62 190 THR A N 1
ATOM 1463 C CA . THR A 1 190 ? 0.520 17.985 0.459 1.00 85.62 190 THR A CA 1
ATOM 1464 C C . THR A 1 190 ? 1.632 18.238 -0.558 1.00 85.62 190 THR A C 1
ATOM 1466 O O . THR A 1 190 ? 2.747 18.562 -0.139 1.00 85.62 190 THR A O 1
ATOM 1469 N N . PRO A 1 191 ? 1.350 18.169 -1.874 1.00 86.56 191 PRO A N 1
ATOM 1470 C CA . PRO A 1 191 ? 2.307 18.563 -2.898 1.00 86.56 191 PRO A CA 1
ATOM 1471 C C . PRO A 1 191 ? 2.873 19.954 -2.613 1.00 86.56 191 PRO A C 1
ATOM 1473 O O . PRO A 1 191 ? 2.127 20.878 -2.277 1.00 86.56 191 PRO A O 1
ATOM 1476 N N . ALA A 1 192 ? 4.189 20.099 -2.748 1.00 91.31 192 ALA A N 1
ATOM 1477 C CA . ALA A 1 192 ? 4.826 21.402 -2.643 1.00 91.31 192 ALA A CA 1
ATOM 1478 C C . ALA A 1 192 ? 4.304 22.318 -3.757 1.00 91.31 192 ALA A C 1
ATOM 1480 O O . ALA A 1 192 ? 4.172 21.890 -4.905 1.00 91.31 192 ALA A O 1
ATOM 1481 N N . LEU A 1 193 ? 4.020 23.580 -3.423 1.00 93.38 193 LEU A N 1
ATOM 1482 C CA . LEU A 1 193 ? 3.670 24.570 -4.435 1.00 93.38 193 LEU A CA 1
ATOM 1483 C C . LEU A 1 193 ? 4.918 24.878 -5.276 1.00 93.38 193 LEU A C 1
ATOM 1485 O O . LEU A 1 193 ? 5.916 25.342 -4.717 1.00 93.38 193 LEU A O 1
ATOM 1489 N N . PRO A 1 194 ? 4.886 24.627 -6.596 1.00 93.00 194 PRO A N 1
ATOM 1490 C CA . PRO A 1 194 ? 6.010 24.953 -7.457 1.00 93.00 194 PRO A CA 1
ATOM 1491 C C . PRO A 1 194 ? 6.197 26.473 -7.549 1.00 93.00 194 PRO A C 1
ATOM 1493 O O . PRO A 1 194 ? 5.231 27.239 -7.517 1.00 93.00 194 PRO A O 1
ATOM 1496 N N . LEU A 1 195 ? 7.443 26.926 -7.721 1.00 94.00 195 LEU A N 1
ATOM 1497 C CA . LEU A 1 195 ? 7.704 28.310 -8.125 1.00 94.00 195 LEU A CA 1
ATOM 1498 C C . LEU A 1 195 ? 7.095 28.549 -9.507 1.00 94.00 195 LEU A C 1
ATOM 1500 O O . LEU A 1 195 ? 7.186 27.682 -10.376 1.00 94.00 195 LEU A O 1
ATOM 1504 N N . TYR A 1 196 ? 6.538 29.737 -9.748 1.00 92.50 196 TYR A N 1
ATOM 1505 C CA . TYR A 1 196 ? 5.871 30.043 -11.019 1.00 92.50 196 TYR A CA 1
ATOM 1506 C C . TYR A 1 196 ? 6.765 29.784 -12.245 1.00 92.50 196 TYR A C 1
ATOM 1508 O O . TYR A 1 196 ? 6.308 29.244 -13.248 1.00 92.50 196 TYR A O 1
ATOM 1516 N N . CYS A 1 197 ? 8.062 30.086 -12.143 1.00 90.31 197 CYS A N 1
ATOM 1517 C CA . CY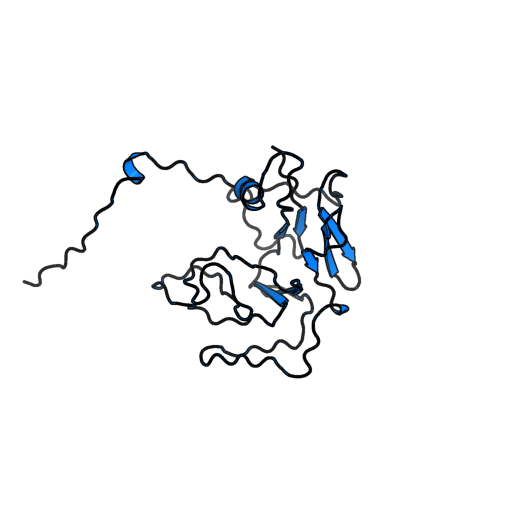S A 1 197 ? 9.027 29.833 -13.211 1.00 90.31 197 CYS A CA 1
ATOM 1518 C C . CYS A 1 197 ? 9.211 28.346 -13.551 1.00 90.31 197 CYS A C 1
ATOM 1520 O O . CYS A 1 197 ? 9.590 28.051 -14.670 1.00 90.31 197 CYS A O 1
ATOM 1522 N N . SER A 1 198 ? 8.908 27.406 -12.653 1.00 92.06 198 SER A N 1
ATOM 1523 C CA . SER A 1 198 ? 9.005 25.966 -12.952 1.00 92.06 198 SER A CA 1
ATOM 1524 C C . SER A 1 198 ? 7.847 25.427 -13.802 1.00 92.06 198 SER A C 1
ATOM 1526 O O . SER A 1 198 ? 7.874 24.276 -14.224 1.00 92.06 198 SER A O 1
ATOM 1528 N N . LEU A 1 199 ? 6.830 26.249 -14.080 1.00 92.19 199 LEU A N 1
ATOM 1529 C CA . LEU A 1 199 ? 5.735 25.907 -14.994 1.00 92.19 199 LEU A CA 1
ATOM 1530 C C . LEU A 1 199 ? 6.047 26.283 -16.449 1.00 92.19 199 LEU A C 1
ATOM 1532 O O . LEU A 1 199 ? 5.262 25.975 -17.345 1.00 92.19 199 LEU A O 1
ATOM 1536 N N . VAL A 1 200 ? 7.159 26.981 -16.688 1.00 92.69 200 VAL A N 1
ATOM 1537 C CA . VAL A 1 200 ? 7.583 27.357 -18.037 1.00 92.69 200 VAL A CA 1
ATOM 1538 C C . VAL A 1 200 ? 8.349 26.212 -18.701 1.00 92.69 200 VAL A C 1
ATOM 1540 O O . VAL A 1 200 ? 8.715 25.218 -18.076 1.00 92.69 200 VAL A O 1
ATOM 1543 N N . PHE A 1 201 ? 8.587 26.353 -19.999 1.00 92.50 201 PHE A N 1
ATOM 1544 C CA . PHE A 1 201 ? 9.353 25.387 -20.774 1.00 92.50 201 PHE A CA 1
ATOM 1545 C C . PHE A 1 201 ? 10.815 25.298 -20.295 1.00 92.50 201 PHE A C 1
ATOM 1547 O O . PHE A 1 201 ? 11.477 26.323 -20.128 1.00 92.50 201 PHE A O 1
ATOM 1554 N N . HIS A 1 202 ? 11.332 24.076 -20.141 1.00 91.88 202 HIS A N 1
ATOM 1555 C CA . HIS A 1 202 ? 12.729 23.808 -19.790 1.00 91.88 202 HIS A CA 1
ATOM 1556 C C . HIS A 1 202 ? 13.480 23.233 -20.998 1.00 91.88 202 HIS A C 1
ATOM 1558 O O . HIS A 1 202 ? 13.029 22.260 -21.599 1.00 91.88 202 HIS A O 1
ATOM 1564 N N . PHE A 1 203 ? 14.640 23.805 -21.335 1.00 89.44 203 PHE A N 1
ATOM 1565 C CA . PHE A 1 203 ? 15.525 23.298 -22.387 1.00 89.44 203 PHE A CA 1
ATOM 1566 C C . PHE A 1 203 ? 16.794 22.711 -21.766 1.00 89.44 203 PHE A C 1
ATOM 1568 O O . PHE A 1 203 ? 17.444 23.368 -20.954 1.00 89.44 203 PHE A O 1
ATOM 1575 N N . TYR A 1 204 ? 17.162 21.499 -22.178 1.00 85.00 204 TYR A N 1
ATOM 1576 C CA . TYR A 1 204 ? 18.403 20.837 -21.786 1.00 85.00 204 TYR A CA 1
ATOM 1577 C C . TYR A 1 204 ? 19.079 20.263 -23.031 1.00 85.00 204 TYR A C 1
ATOM 1579 O O . TYR A 1 204 ? 18.422 19.654 -23.871 1.00 85.00 204 TYR A O 1
ATOM 1587 N N . GLY A 1 205 ? 20.392 20.458 -23.148 1.00 83.31 205 GLY A N 1
ATOM 1588 C CA . GLY A 1 205 ? 21.214 19.876 -24.205 1.00 83.31 205 GLY A CA 1
ATOM 1589 C C . GLY A 1 205 ? 22.458 19.233 -23.606 1.00 83.31 205 GLY A C 1
ATOM 1590 O O . GLY A 1 205 ? 23.087 19.813 -22.722 1.00 83.31 205 GLY A O 1
ATOM 1591 N N . ALA A 1 206 ? 22.808 18.038 -24.076 1.00 70.56 206 ALA A N 1
ATOM 1592 C CA . ALA A 1 206 ? 24.081 17.414 -23.748 1.00 70.56 206 ALA A CA 1
ATOM 1593 C C . ALA A 1 206 ? 25.170 18.046 -24.624 1.00 70.56 206 ALA A C 1
ATOM 1595 O O . ALA A 1 206 ? 25.130 17.937 -25.848 1.00 70.56 206 ALA A O 1
ATOM 1596 N N . THR A 1 207 ? 26.139 18.726 -24.016 1.00 65.19 207 THR A N 1
ATOM 1597 C CA . THR A 1 207 ? 27.367 19.098 -24.722 1.00 65.19 207 THR A CA 1
ATOM 1598 C C . THR A 1 207 ? 28.215 17.839 -24.860 1.00 65.19 207 THR A C 1
ATOM 1600 O O . THR A 1 207 ? 28.827 17.405 -23.882 1.00 65.19 207 THR A O 1
ATOM 1603 N N . GLU A 1 208 ? 28.244 17.224 -26.042 1.00 65.75 208 GLU A N 1
ATOM 1604 C CA . GLU A 1 208 ? 29.277 16.228 -26.332 1.00 65.75 208 GLU A CA 1
ATOM 1605 C C . GLU A 1 208 ? 30.651 16.911 -26.238 1.00 65.75 208 GLU A C 1
ATOM 1607 O O . GLU A 1 208 ? 30.844 17.976 -26.836 1.00 65.75 208 GLU A O 1
ATOM 1612 N N . PRO A 1 209 ? 31.623 16.354 -25.494 1.00 66.62 209 PRO A N 1
ATOM 1613 C CA . PRO A 1 209 ? 32.981 16.859 -25.552 1.00 66.62 209 PRO A CA 1
ATOM 1614 C C . PRO A 1 209 ? 33.517 16.576 -26.956 1.00 66.62 209 PRO A C 1
ATOM 1616 O O . PRO A 1 209 ? 33.707 15.422 -27.343 1.00 66.62 209 PRO A O 1
ATOM 1619 N N . THR A 1 210 ? 33.755 17.632 -27.731 1.00 61.38 210 THR A N 1
ATOM 1620 C CA . THR A 1 210 ? 34.445 17.535 -29.016 1.00 61.38 210 THR A CA 1
ATOM 1621 C C . THR A 1 210 ? 35.801 16.877 -28.780 1.00 61.38 210 THR A C 1
ATOM 1623 O O . THR A 1 210 ? 36.673 17.464 -28.136 1.00 61.38 210 THR A O 1
ATOM 1626 N N . ARG A 1 211 ? 35.973 15.647 -29.271 1.00 55.59 211 ARG A N 1
ATOM 1627 C CA . ARG A 1 211 ? 37.279 14.989 -29.352 1.00 55.59 211 ARG A CA 1
ATOM 1628 C C . ARG A 1 211 ? 38.164 15.820 -30.286 1.00 55.59 211 ARG A C 1
ATOM 1630 O O . ARG A 1 211 ? 37.919 15.835 -31.489 1.00 55.59 211 ARG A O 1
ATOM 1637 N N . SER A 1 212 ? 39.136 16.528 -29.712 1.00 62.69 212 SER A N 1
ATOM 1638 C CA . SER A 1 212 ? 40.294 17.089 -30.421 1.00 62.69 212 SER A CA 1
ATOM 1639 C C . SER A 1 212 ? 41.303 15.999 -30.747 1.00 62.69 212 SER A C 1
ATOM 1641 O O . SER A 1 212 ? 41.544 15.183 -29.825 1.00 62.69 212 SER A O 1
#